Protein AF-A0A521GA54-F1 (afdb_monomer_lite)

Structure (mmCIF, N/CA/C/O backbone):
data_AF-A0A521GA54-F1
#
_entry.id   AF-A0A521GA54-F1
#
loop_
_atom_site.group_PDB
_atom_site.id
_atom_site.type_symbol
_atom_site.label_atom_id
_atom_site.label_alt_id
_atom_site.label_comp_id
_atom_site.label_asym_id
_atom_site.label_entity_id
_atom_site.label_seq_id
_atom_site.pdbx_PDB_ins_code
_atom_site.Cartn_x
_atom_site.Cartn_y
_atom_site.Cartn_z
_atom_site.occupancy
_atom_site.B_iso_or_equiv
_atom_site.auth_seq_id
_atom_site.auth_comp_id
_atom_site.auth_asym_id
_atom_site.auth_atom_id
_atom_site.pdbx_PDB_model_num
ATOM 1 N N . MET A 1 1 ? 1.356 0.877 28.402 1.00 57.28 1 MET A N 1
ATOM 2 C CA . MET A 1 1 ? 2.181 1.010 27.179 1.00 57.28 1 MET A CA 1
ATOM 3 C C . MET A 1 1 ? 1.469 2.020 26.285 1.00 57.28 1 MET A C 1
ATOM 5 O O . MET A 1 1 ? 0.255 1.931 26.202 1.00 57.28 1 MET A O 1
ATOM 9 N N . ASN A 1 2 ? 2.148 3.039 25.745 1.00 82.75 2 ASN A N 1
ATOM 10 C CA . ASN A 1 2 ? 1.491 4.100 24.960 1.00 82.75 2 ASN A CA 1
ATOM 11 C C . ASN A 1 2 ? 1.068 3.543 23.584 1.00 82.75 2 ASN A C 1
ATOM 13 O O . ASN A 1 2 ? 1.901 2.939 22.909 1.00 82.75 2 ASN A O 1
ATOM 17 N N . PHE A 1 3 ? -0.191 3.741 23.186 1.00 80.56 3 PHE A N 1
ATOM 18 C CA . PHE A 1 3 ? -0.770 3.305 21.907 1.00 80.56 3 PHE A CA 1
ATOM 19 C C . PHE A 1 3 ? 0.104 3.675 20.696 1.00 80.56 3 PHE A C 1
ATOM 21 O O . PHE A 1 3 ? 0.386 2.834 19.844 1.00 80.56 3 PHE A O 1
ATOM 28 N N . LEU A 1 4 ? 0.653 4.891 20.685 1.00 79.00 4 LEU A N 1
ATOM 29 C CA . LEU A 1 4 ? 1.529 5.367 19.613 1.00 79.00 4 LEU A CA 1
ATOM 30 C C . LEU A 1 4 ? 2.871 4.618 19.564 1.00 79.00 4 LEU A C 1
ATOM 32 O O . LEU A 1 4 ? 3.397 4.348 18.486 1.00 79.00 4 LEU A O 1
ATOM 36 N N . ASN A 1 5 ? 3.408 4.214 20.719 1.00 81.75 5 ASN A N 1
ATOM 37 C CA . ASN A 1 5 ? 4.629 3.406 20.760 1.00 81.75 5 ASN A CA 1
ATOM 38 C C . ASN A 1 5 ? 4.386 1.996 20.215 1.00 81.75 5 ASN A C 1
ATOM 40 O O . ASN A 1 5 ? 5.266 1.444 19.561 1.00 81.75 5 ASN A O 1
ATOM 44 N N . LEU A 1 6 ? 3.202 1.425 20.461 1.00 79.69 6 LEU A N 1
ATOM 45 C CA . LEU A 1 6 ? 2.836 0.117 19.924 1.00 79.69 6 LEU A CA 1
ATOM 46 C C . LEU A 1 6 ? 2.680 0.174 18.396 1.00 79.69 6 LEU A C 1
ATOM 48 O O . LEU A 1 6 ? 3.232 -0.678 17.705 1.00 79.69 6 LEU A O 1
ATOM 52 N N . LEU A 1 7 ? 2.024 1.214 17.868 1.00 78.06 7 LEU A N 1
ATOM 53 C CA . LEU A 1 7 ? 1.925 1.460 16.422 1.00 78.06 7 LEU A CA 1
ATOM 54 C C . LEU A 1 7 ? 3.305 1.598 15.757 1.00 78.06 7 LEU A C 1
ATOM 56 O O . LEU A 1 7 ? 3.574 0.961 14.734 1.00 78.06 7 LEU A O 1
ATOM 60 N N . HIS A 1 8 ? 4.208 2.375 16.362 1.00 78.94 8 HIS A N 1
ATOM 61 C CA . HIS A 1 8 ? 5.577 2.512 15.864 1.00 78.94 8 HIS A CA 1
ATOM 62 C C . HIS A 1 8 ? 6.345 1.188 15.890 1.00 78.94 8 HIS A C 1
ATOM 64 O O . HIS A 1 8 ? 6.997 0.848 14.905 1.00 78.94 8 HIS A O 1
ATOM 70 N N . GLN A 1 9 ? 6.254 0.423 16.981 1.00 79.69 9 GLN A N 1
ATOM 71 C CA . GLN A 1 9 ? 6.946 -0.860 17.103 1.00 79.69 9 GLN A CA 1
ATOM 72 C C . GLN A 1 9 ? 6.497 -1.858 16.024 1.00 79.69 9 GLN A C 1
ATOM 74 O O . GLN A 1 9 ? 7.339 -2.509 15.409 1.00 79.69 9 GLN A O 1
ATOM 79 N N . GLN A 1 10 ? 5.189 -1.951 15.759 1.00 73.62 10 GLN A N 1
ATOM 80 C CA . GLN A 1 10 ? 4.648 -2.831 14.714 1.00 73.62 10 GLN A CA 1
ATOM 81 C C . GLN A 1 10 ? 5.132 -2.418 13.315 1.00 73.62 10 GLN A C 1
ATOM 83 O O . GLN A 1 10 ? 5.509 -3.258 12.501 1.00 73.62 10 GLN A O 1
ATOM 88 N N . THR A 1 11 ? 5.220 -1.112 13.057 1.00 69.50 11 THR A N 1
ATOM 89 C CA . THR A 1 11 ? 5.701 -0.595 11.765 1.00 69.50 11 THR A CA 1
ATOM 90 C C . THR A 1 11 ? 7.184 -0.880 11.554 1.00 69.50 11 THR A C 1
ATOM 92 O O . THR A 1 11 ? 7.577 -1.262 10.458 1.00 69.50 11 THR A O 1
ATOM 95 N N . GLN A 1 12 ? 8.012 -0.782 12.597 1.00 75.38 12 GLN A N 1
ATOM 96 C CA . GLN A 1 12 ? 9.441 -1.110 12.506 1.00 75.38 12 GLN A CA 1
ATOM 97 C C . GLN A 1 12 ? 9.697 -2.569 12.108 1.00 75.38 12 GLN A C 1
ATOM 99 O O . GLN A 1 12 ? 10.637 -2.853 11.363 1.00 75.38 12 GLN A O 1
ATOM 104 N N . GLN A 1 13 ? 8.858 -3.501 12.567 1.00 71.50 13 GLN A N 1
ATOM 105 C CA . GLN A 1 13 ? 8.953 -4.903 12.163 1.00 71.50 13 GLN A CA 1
ATOM 106 C C . GLN A 1 13 ? 8.701 -5.066 10.657 1.00 71.50 13 GLN A C 1
ATOM 108 O O . GLN A 1 13 ? 9.478 -5.735 9.971 1.00 71.50 13 GLN A O 1
ATOM 113 N N . LEU A 1 14 ? 7.676 -4.390 10.133 1.00 67.44 14 LEU A N 1
ATOM 114 C CA . LEU A 1 14 ? 7.372 -4.366 8.704 1.00 67.44 14 LEU A CA 1
ATOM 115 C C . LEU A 1 14 ? 8.487 -3.697 7.887 1.00 67.44 14 LEU A C 1
ATOM 117 O O . LEU A 1 14 ? 8.863 -4.208 6.835 1.00 67.44 14 LEU A O 1
ATOM 121 N N . GLN A 1 15 ? 9.070 -2.600 8.381 1.00 68.56 15 GLN A N 1
ATOM 122 C CA . GLN A 1 15 ? 10.227 -1.957 7.744 1.00 68.56 15 GLN A CA 1
ATOM 123 C C . GLN A 1 15 ? 11.390 -2.942 7.584 1.00 68.56 15 GLN A C 1
ATOM 125 O O . GLN A 1 15 ? 12.011 -3.008 6.524 1.00 68.56 15 GLN A O 1
ATOM 130 N N . GLY A 1 16 ? 11.651 -3.763 8.606 1.00 68.50 16 GLY A N 1
ATOM 131 C CA . GLY A 1 16 ? 12.639 -4.838 8.533 1.00 68.50 16 GLY A CA 1
ATOM 132 C C . GLY A 1 16 ? 12.330 -5.865 7.438 1.00 68.50 16 GLY A C 1
ATOM 133 O O . GLY A 1 16 ? 13.230 -6.253 6.690 1.00 68.50 16 GLY A O 1
ATOM 134 N N . GLN A 1 17 ? 11.063 -6.265 7.303 1.00 66.44 17 GLN A N 1
ATOM 135 C CA . GLN A 1 17 ? 10.617 -7.213 6.278 1.00 66.44 17 GLN A CA 1
ATOM 136 C C . GLN A 1 17 ? 10.724 -6.615 4.869 1.00 66.44 17 GLN A C 1
ATOM 138 O O . GLN A 1 17 ? 11.369 -7.207 4.006 1.00 66.44 17 GLN A O 1
ATOM 143 N N . ILE A 1 18 ? 10.210 -5.404 4.638 1.00 62.56 18 ILE A N 1
ATOM 144 C CA . ILE A 1 18 ? 10.331 -4.691 3.353 1.00 62.56 18 ILE A CA 1
ATOM 145 C C . ILE A 1 18 ? 11.798 -4.544 2.956 1.00 62.56 18 ILE A C 1
ATOM 147 O O . ILE A 1 18 ? 12.178 -4.864 1.829 1.00 62.56 18 ILE A O 1
ATOM 151 N N . ARG A 1 19 ? 12.651 -4.152 3.904 1.00 68.19 19 ARG A N 1
ATOM 152 C CA . ARG A 1 19 ? 14.093 -4.047 3.684 1.00 68.19 19 ARG A CA 1
ATOM 153 C C . ARG A 1 19 ? 14.716 -5.383 3.283 1.00 68.19 19 ARG A C 1
ATOM 155 O O . ARG A 1 19 ? 15.507 -5.413 2.345 1.00 68.19 19 ARG A O 1
ATOM 162 N N . SER A 1 20 ? 14.333 -6.489 3.927 1.00 67.94 20 SER A N 1
ATOM 163 C CA . SER A 1 20 ? 14.798 -7.826 3.524 1.00 67.94 20 SER A CA 1
ATOM 164 C C . SER A 1 20 ? 14.304 -8.259 2.139 1.00 67.94 20 SER A C 1
ATOM 166 O O . SER A 1 20 ? 14.983 -9.029 1.465 1.00 67.94 20 SER A O 1
ATOM 168 N N . LEU A 1 21 ? 13.165 -7.731 1.678 1.00 61.53 21 LEU A N 1
ATO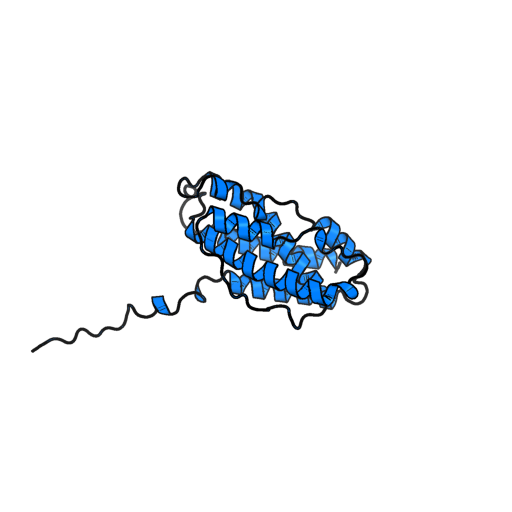M 169 C CA . LEU A 1 21 ? 12.609 -8.017 0.353 1.00 61.53 21 LEU A CA 1
ATOM 170 C C . LEU A 1 21 ? 13.295 -7.215 -0.768 1.00 61.53 21 LEU A C 1
ATOM 172 O O . LEU A 1 21 ? 13.298 -7.687 -1.911 1.00 61.53 21 LEU A O 1
ATOM 176 N N . ILE A 1 22 ? 13.841 -6.032 -0.449 1.00 60.91 22 ILE A N 1
ATOM 177 C CA . ILE A 1 22 ? 14.559 -5.126 -1.367 1.00 60.91 22 ILE A CA 1
ATOM 178 C C . ILE A 1 22 ? 16.051 -5.479 -1.441 1.00 60.91 22 ILE A C 1
ATOM 180 O O . ILE A 1 22 ? 16.619 -5.500 -2.531 1.00 60.91 22 ILE A O 1
ATOM 184 N N . CYS A 1 23 ? 16.662 -5.787 -0.295 1.00 59.53 23 CYS A N 1
ATOM 185 C CA . CYS A 1 23 ? 18.069 -6.153 -0.154 1.00 59.53 23 CYS A CA 1
ATOM 186 C C . CYS A 1 23 ? 18.174 -7.509 0.564 1.00 59.53 23 CYS A C 1
ATOM 188 O O . CYS A 1 23 ? 18.378 -7.535 1.786 1.00 59.53 23 CYS A O 1
ATOM 190 N N . PRO A 1 24 ? 18.035 -8.641 -0.153 1.00 57.12 24 PRO A N 1
ATOM 191 C CA . PRO A 1 24 ? 18.316 -9.952 0.418 1.00 57.12 24 PRO A CA 1
ATOM 192 C C . PRO A 1 24 ? 19.739 -9.948 0.981 1.00 57.12 24 PRO A C 1
ATOM 194 O O . PRO A 1 24 ? 20.672 -9.481 0.331 1.00 57.12 24 PRO A O 1
ATOM 197 N N . LYS A 1 25 ? 19.905 -10.420 2.216 1.00 51.84 25 LYS A N 1
ATOM 198 C CA . LYS A 1 25 ? 21.158 -10.325 2.983 1.00 51.84 25 LYS A CA 1
ATOM 199 C C . LYS A 1 25 ? 22.318 -11.180 2.450 1.00 51.84 25 LYS A C 1
ATOM 201 O O . LYS A 1 25 ? 23.336 -11.268 3.129 1.00 51.84 25 LYS A O 1
ATOM 206 N N . GLU A 1 26 ? 22.208 -11.774 1.269 1.00 44.75 26 GLU A N 1
ATOM 207 C CA . GLU A 1 26 ? 23.211 -12.698 0.750 1.00 44.75 26 GLU A CA 1
ATOM 208 C C . GLU A 1 26 ? 23.801 -12.205 -0.575 1.00 44.75 26 GLU A C 1
ATOM 210 O O . GLU A 1 26 ? 23.108 -11.940 -1.552 1.00 44.75 26 GLU A O 1
ATOM 215 N N . ASP A 1 27 ? 25.127 -12.087 -0.525 1.00 39.91 27 ASP A N 1
ATOM 216 C CA . ASP A 1 27 ? 26.089 -11.962 -1.611 1.00 39.91 27 ASP A CA 1
ATOM 217 C C . ASP A 1 27 ? 26.212 -10.623 -2.349 1.00 39.91 27 ASP A C 1
ATOM 219 O O . ASP A 1 27 ? 25.781 -10.394 -3.476 1.00 39.91 27 ASP A O 1
ATOM 223 N N . SER A 1 28 ? 27.055 -9.808 -1.709 1.00 40.19 28 SER A N 1
ATOM 224 C CA . SER A 1 28 ? 27.910 -8.753 -2.247 1.00 40.19 28 SER A CA 1
ATOM 225 C C . SER A 1 28 ? 27.424 -7.326 -2.000 1.00 40.19 28 SER A C 1
ATOM 227 O O . SER A 1 28 ? 26.460 -6.813 -2.559 1.00 40.19 28 SER A O 1
ATOM 229 N N . VAL A 1 29 ? 28.269 -6.609 -1.262 1.00 44.41 29 VAL A N 1
ATOM 230 C CA . VAL A 1 29 ? 28.376 -5.143 -1.162 1.00 44.41 29 VAL A CA 1
ATOM 231 C C . VAL A 1 29 ? 28.412 -4.445 -2.549 1.00 44.41 29 VAL A C 1
ATOM 233 O O . VAL A 1 29 ? 28.383 -3.218 -2.630 1.00 44.41 29 VAL A O 1
ATOM 236 N N . GLN A 1 30 ? 28.449 -5.212 -3.647 1.00 46.47 30 GLN A N 1
ATOM 237 C CA . GLN A 1 30 ? 28.553 -4.776 -5.035 1.00 46.47 30 GLN A CA 1
ATOM 238 C C . GLN A 1 30 ? 27.211 -4.706 -5.785 1.00 46.47 30 GLN A C 1
ATOM 240 O O . GLN A 1 30 ? 27.137 -3.959 -6.759 1.00 46.47 30 GLN A O 1
ATOM 245 N N . GLN A 1 31 ? 26.137 -5.376 -5.347 1.00 52.78 31 GLN A N 1
ATOM 246 C CA . GLN A 1 31 ? 24.827 -5.288 -6.016 1.00 52.78 31 GLN A CA 1
ATOM 247 C C . GLN A 1 31 ? 23.817 -4.474 -5.199 1.00 52.78 31 GLN A C 1
ATOM 249 O O . GLN A 1 31 ? 22.878 -4.990 -4.610 1.00 52.78 31 GLN A O 1
ATOM 254 N N . ARG A 1 32 ? 23.984 -3.145 -5.213 1.00 68.19 32 ARG A N 1
ATOM 255 C CA . ARG A 1 32 ? 22.966 -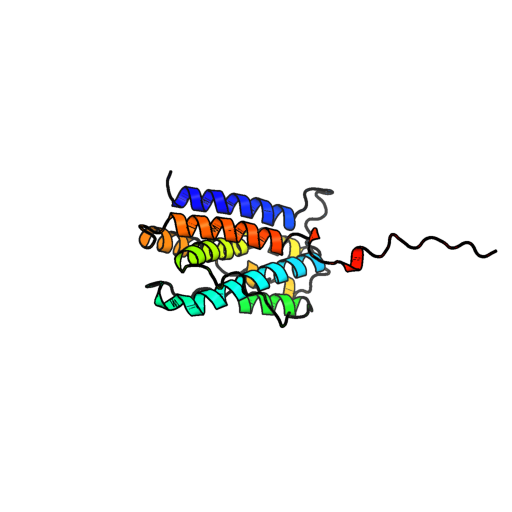2.179 -4.744 1.00 68.19 32 ARG A CA 1
ATOM 256 C C . ARG A 1 32 ? 21.852 -1.946 -5.780 1.00 68.19 32 ARG A C 1
ATOM 258 O O . ARG A 1 32 ? 21.352 -0.830 -5.895 1.00 68.19 32 ARG A O 1
ATOM 265 N N . THR A 1 33 ? 21.526 -2.933 -6.608 1.00 75.94 33 THR A N 1
ATOM 266 C CA . THR A 1 33 ? 20.568 -2.777 -7.711 1.00 75.94 33 THR A CA 1
ATOM 267 C C . THR A 1 33 ? 19.325 -3.616 -7.456 1.00 75.94 33 THR A C 1
ATOM 269 O O . THR A 1 33 ? 19.420 -4.768 -7.048 1.00 75.94 33 THR A O 1
ATOM 272 N N . LEU A 1 34 ? 18.144 -3.052 -7.722 1.00 80.94 34 LEU A N 1
ATOM 273 C CA . LEU A 1 34 ? 16.878 -3.784 -7.643 1.00 80.94 34 LEU A CA 1
ATOM 274 C C . LEU A 1 34 ? 16.531 -4.347 -9.032 1.00 80.94 34 LEU A C 1
ATOM 276 O O . LEU A 1 34 ? 16.305 -3.551 -9.951 1.00 80.94 34 LEU A O 1
ATOM 280 N N . PRO A 1 35 ? 16.487 -5.678 -9.244 1.00 85.88 35 PRO A N 1
ATOM 281 C CA . PRO A 1 35 ? 16.120 -6.255 -10.538 1.00 85.88 35 PRO A CA 1
ATOM 282 C C . PRO A 1 35 ? 14.714 -5.830 -10.985 1.00 85.88 35 PRO A C 1
ATOM 284 O O . PRO A 1 35 ? 13.795 -5.777 -10.170 1.00 85.88 35 PRO A O 1
ATOM 287 N N . LEU A 1 36 ? 14.513 -5.603 -12.290 1.00 88.44 36 LEU A N 1
ATOM 288 C CA . LEU A 1 36 ? 13.224 -5.141 -12.832 1.00 88.44 36 LEU A CA 1
ATOM 289 C C . LEU A 1 36 ? 12.058 -6.072 -12.460 1.00 88.44 36 LEU A C 1
ATOM 291 O O . LEU A 1 36 ? 11.027 -5.594 -11.996 1.00 88.44 36 LEU A O 1
ATOM 295 N N . LYS A 1 37 ? 12.241 -7.395 -12.587 1.00 88.44 37 LYS A N 1
ATOM 296 C CA . LYS A 1 37 ? 11.226 -8.393 -12.197 1.00 88.44 37 LYS A CA 1
ATOM 297 C C . LYS A 1 37 ? 10.854 -8.270 -10.716 1.00 88.44 37 LYS A C 1
ATOM 299 O O . LYS A 1 37 ? 9.682 -8.361 -10.364 1.00 88.44 37 LYS A O 1
ATOM 304 N N . ARG A 1 38 ? 11.839 -8.019 -9.849 1.00 85.38 38 ARG A N 1
ATOM 305 C CA . ARG A 1 38 ? 11.617 -7.856 -8.408 1.00 85.38 38 ARG A CA 1
ATOM 306 C C . ARG A 1 38 ? 10.881 -6.556 -8.093 1.00 85.38 38 ARG A C 1
ATOM 308 O O . ARG A 1 38 ? 9.964 -6.558 -7.279 1.00 85.38 38 ARG A O 1
ATOM 315 N N . TYR A 1 39 ? 11.227 -5.471 -8.781 1.00 89.00 39 TYR A N 1
ATOM 316 C CA . TYR A 1 39 ? 10.492 -4.214 -8.675 1.00 89.00 39 TYR A CA 1
ATOM 317 C C . TYR A 1 39 ? 9.030 -4.366 -9.120 1.00 89.00 39 TYR A C 1
ATOM 319 O O . TYR A 1 39 ? 8.127 -3.936 -8.411 1.00 89.00 39 TYR A O 1
ATOM 327 N N . GLN A 1 40 ? 8.775 -5.055 -10.235 1.00 91.56 40 GLN A N 1
ATOM 328 C CA . GLN A 1 40 ? 7.415 -5.352 -10.697 1.00 91.56 40 GLN A CA 1
ATOM 329 C C . GLN A 1 40 ? 6.620 -6.172 -9.672 1.00 91.56 40 GLN A C 1
ATOM 331 O O . GLN A 1 40 ? 5.466 -5.856 -9.405 1.00 91.56 40 GLN A O 1
ATOM 336 N N . GLN A 1 41 ? 7.234 -7.183 -9.047 1.00 89.31 41 GLN A N 1
ATOM 337 C CA . GLN A 1 41 ? 6.601 -7.953 -7.967 1.00 89.31 41 GLN A CA 1
ATOM 338 C C . GLN A 1 41 ? 6.205 -7.069 -6.780 1.00 89.31 41 GLN A C 1
ATOM 340 O O . GLN A 1 41 ? 5.096 -7.204 -6.262 1.00 89.31 41 GLN A O 1
ATOM 345 N N . LEU A 1 42 ? 7.086 -6.148 -6.383 1.00 89.12 42 LEU A N 1
ATOM 346 C CA . LEU A 1 42 ? 6.809 -5.192 -5.315 1.00 89.12 42 LEU A CA 1
ATOM 347 C C . LEU A 1 42 ? 5.647 -4.262 -5.691 1.00 89.12 42 LEU A C 1
ATOM 349 O O . LEU A 1 42 ? 4.745 -4.050 -4.882 1.00 89.12 42 LEU A O 1
ATOM 353 N N . LEU A 1 43 ? 5.621 -3.762 -6.929 1.00 92.19 43 LEU A N 1
ATOM 354 C CA . LEU A 1 43 ? 4.515 -2.947 -7.433 1.00 92.19 43 LEU A CA 1
ATOM 355 C C . LEU A 1 43 ? 3.189 -3.716 -7.455 1.00 92.19 43 LEU A C 1
ATOM 357 O O . LEU A 1 43 ? 2.168 -3.151 -7.078 1.00 92.19 43 LEU A O 1
ATOM 361 N N . TYR A 1 44 ? 3.184 -4.998 -7.832 1.00 93.25 44 TYR A N 1
ATOM 362 C CA . TYR A 1 44 ? 1.969 -5.818 -7.789 1.00 93.25 44 TYR A CA 1
ATOM 363 C C . TYR A 1 44 ? 1.442 -6.022 -6.372 1.00 93.25 44 TYR A C 1
ATOM 365 O O . TYR A 1 44 ? 0.238 -5.905 -6.158 1.00 93.25 44 TYR A O 1
ATOM 373 N N . ALA A 1 45 ? 2.324 -6.304 -5.407 1.00 91.38 45 ALA A N 1
ATOM 374 C CA . ALA A 1 45 ? 1.929 -6.458 -4.009 1.00 91.38 45 ALA A CA 1
ATOM 375 C C . ALA A 1 45 ? 1.300 -5.165 -3.465 1.00 91.38 45 ALA A C 1
ATOM 377 O O . ALA A 1 45 ? 0.201 -5.194 -2.913 1.00 91.38 45 ALA A O 1
ATOM 378 N N . ASN A 1 46 ? 1.949 -4.021 -3.709 1.00 92.44 46 ASN A N 1
ATOM 379 C CA . ASN A 1 46 ? 1.427 -2.719 -3.299 1.00 92.44 46 ASN A CA 1
ATOM 380 C C . ASN A 1 46 ? 0.122 -2.372 -4.022 1.00 92.44 46 ASN A C 1
ATOM 382 O O . ASN A 1 46 ? -0.802 -1.869 -3.391 1.00 92.44 46 ASN A O 1
ATOM 386 N N . LEU A 1 47 ? -0.000 -2.669 -5.320 1.00 94.56 47 LEU A N 1
ATOM 387 C CA . LEU A 1 47 ? -1.236 -2.422 -6.064 1.00 94.56 47 LEU A CA 1
ATOM 388 C C . LEU A 1 47 ? -2.399 -3.253 -5.525 1.00 94.56 47 LEU A C 1
ATOM 390 O O . LEU A 1 47 ? -3.480 -2.707 -5.322 1.00 94.56 47 LEU A O 1
ATOM 394 N N . ALA A 1 48 ? -2.181 -4.543 -5.264 1.00 94.31 48 ALA A N 1
ATOM 395 C CA . ALA A 1 48 ? -3.202 -5.410 -4.689 1.00 94.31 48 ALA A CA 1
ATOM 396 C C . ALA A 1 48 ? -3.647 -4.917 -3.304 1.00 94.31 48 ALA A C 1
ATOM 398 O O . ALA A 1 48 ? -4.845 -4.832 -3.040 1.00 94.31 48 ALA A O 1
ATOM 399 N N . TYR A 1 49 ? -2.689 -4.527 -2.459 1.00 94.12 49 TYR A N 1
ATOM 400 C CA . TYR A 1 49 ? -2.953 -3.989 -1.128 1.00 94.12 49 TYR A CA 1
ATOM 401 C C . TYR A 1 49 ? -3.736 -2.667 -1.179 1.00 94.12 49 TYR A C 1
ATOM 403 O O . TYR A 1 49 ? -4.846 -2.576 -0.655 1.00 94.12 49 TYR A O 1
ATOM 411 N N . HIS A 1 50 ? -3.191 -1.645 -1.849 1.00 94.12 50 HIS A N 1
ATOM 412 C CA . HIS A 1 50 ? -3.775 -0.303 -1.863 1.00 94.12 50 HIS A CA 1
ATOM 413 C C . HIS A 1 50 ? -5.119 -0.259 -2.579 1.00 94.12 50 HIS A C 1
ATOM 415 O O . HIS A 1 50 ? -6.037 0.394 -2.093 1.00 94.12 50 HIS A O 1
ATOM 421 N N . ARG A 1 51 ? -5.285 -0.994 -3.683 1.00 94.06 51 ARG A N 1
ATOM 422 C CA . ARG A 1 51 ? -6.562 -1.014 -4.399 1.00 94.06 51 ARG A CA 1
ATOM 423 C C . ARG A 1 51 ? -7.674 -1.639 -3.561 1.00 94.06 51 ARG A C 1
ATOM 425 O O . ARG A 1 51 ? -8.777 -1.093 -3.525 1.00 94.06 51 ARG A O 1
ATOM 432 N N . ALA A 1 52 ? -7.394 -2.750 -2.877 1.00 94.44 52 ALA A N 1
ATOM 433 C CA . ALA A 1 52 ? -8.363 -3.378 -1.983 1.00 94.44 52 ALA A CA 1
ATOM 434 C C . ALA A 1 52 ? -8.701 -2.460 -0.795 1.00 94.44 52 ALA A C 1
ATOM 436 O O . ALA A 1 52 ? -9.873 -2.303 -0.455 1.00 94.44 52 ALA A O 1
ATOM 437 N N . LEU A 1 53 ? -7.690 -1.812 -0.206 1.00 93.75 53 LEU A N 1
ATOM 438 C CA . LEU A 1 53 ? -7.864 -0.899 0.923 1.00 93.75 53 LEU A CA 1
ATOM 439 C C . LEU A 1 53 ? -8.684 0.341 0.542 1.00 93.75 53 LEU A C 1
ATOM 441 O O . LEU A 1 53 ? -9.658 0.667 1.213 1.00 93.75 53 LEU A O 1
ATOM 445 N N . GLU A 1 54 ? -8.335 1.011 -0.555 1.00 92.38 54 GLU A N 1
ATOM 446 C CA . GLU A 1 54 ? -9.044 2.198 -1.051 1.00 92.38 54 GLU A CA 1
ATOM 447 C C . GLU A 1 54 ? -10.501 1.877 -1.420 1.00 92.38 54 GLU A C 1
ATOM 449 O O . GLU A 1 54 ? -11.414 2.661 -1.141 1.00 92.38 54 GLU A O 1
ATOM 454 N N . THR A 1 55 ? -10.744 0.685 -1.972 1.00 91.88 55 THR A N 1
ATOM 455 C CA . THR A 1 55 ? -12.103 0.200 -2.250 1.00 91.88 55 THR A CA 1
ATOM 456 C C . THR A 1 55 ? -12.892 -0.002 -0.955 1.00 91.88 55 THR A C 1
ATOM 458 O O . THR A 1 55 ? -14.018 0.479 -0.840 1.00 91.88 55 THR A O 1
ATOM 461 N N . ALA A 1 56 ? -12.316 -0.668 0.050 1.00 92.19 56 ALA A N 1
ATOM 462 C CA . ALA A 1 56 ? -12.982 -0.879 1.337 1.00 92.19 56 ALA A CA 1
ATOM 463 C C . ALA A 1 56 ? -13.253 0.442 2.075 1.00 92.19 56 ALA A C 1
ATOM 465 O O . ALA A 1 56 ? -14.347 0.649 2.603 1.00 92.19 56 ALA A O 1
ATOM 466 N N . LEU A 1 57 ? -12.301 1.378 2.039 1.00 90.19 57 LEU A N 1
ATOM 467 C CA . LEU A 1 57 ? -12.471 2.714 2.605 1.00 90.19 57 LEU A CA 1
ATOM 468 C C . LEU A 1 57 ? -13.629 3.458 1.950 1.00 90.19 57 LEU A C 1
ATOM 470 O O . LEU A 1 57 ? -14.404 4.087 2.664 1.00 90.19 57 LEU A O 1
ATOM 474 N N . THR A 1 58 ? -13.809 3.355 0.632 1.00 87.62 58 THR A N 1
ATOM 475 C CA . THR A 1 58 ? -14.937 4.002 -0.064 1.00 87.62 58 THR A CA 1
ATOM 476 C C . THR A 1 58 ? -16.287 3.594 0.544 1.00 87.62 58 THR A C 1
ATOM 478 O O . THR A 1 58 ? -17.169 4.434 0.713 1.00 87.62 58 THR A O 1
ATOM 481 N N . HIS A 1 59 ? -16.435 2.333 0.958 1.00 86.50 59 HIS A N 1
ATOM 482 C CA . HIS A 1 59 ? -17.656 1.837 1.601 1.00 86.50 59 HIS A CA 1
ATOM 483 C C . HIS A 1 59 ? -17.787 2.252 3.076 1.00 86.50 59 HIS A C 1
ATOM 485 O O . HIS A 1 59 ? -18.902 2.413 3.569 1.00 86.50 59 HIS A O 1
ATOM 491 N N . GLN A 1 60 ? -16.666 2.450 3.776 1.00 85.06 60 GLN A N 1
ATOM 492 C CA . GLN A 1 60 ? -16.633 2.779 5.208 1.00 85.06 60 GLN A CA 1
ATOM 493 C C . GLN A 1 60 ? -16.446 4.280 5.507 1.00 85.06 60 GLN A C 1
ATOM 495 O O . GLN A 1 60 ? -16.504 4.688 6.669 1.00 85.06 60 GLN A O 1
ATOM 500 N N . ALA A 1 61 ? -16.274 5.118 4.476 1.00 74.38 61 ALA A N 1
ATOM 501 C CA . ALA A 1 61 ? -16.081 6.573 4.558 1.00 74.38 61 ALA A CA 1
ATOM 502 C C . ALA A 1 61 ? -17.029 7.288 5.532 1.00 74.38 61 ALA A C 1
ATOM 504 O O . ALA A 1 61 ? -16.558 8.099 6.335 1.00 74.38 61 ALA A O 1
ATOM 505 N N . PRO A 1 62 ? -18.349 6.998 5.517 1.00 81.06 62 PRO A N 1
ATOM 506 C CA . PRO A 1 62 ? -19.305 7.702 6.369 1.00 81.06 62 PRO A CA 1
ATOM 507 C C . PRO A 1 62 ? -19.065 7.495 7.871 1.00 81.06 62 PRO A C 1
ATOM 509 O O . PRO A 1 62 ? -19.550 8.282 8.680 1.00 81.06 62 PRO A O 1
ATOM 512 N N . TYR A 1 63 ? -18.315 6.456 8.247 1.00 82.69 63 TYR A N 1
ATOM 513 C CA . TYR A 1 63 ? -18.036 6.081 9.633 1.00 82.69 63 TYR A CA 1
ATOM 514 C C . TYR A 1 63 ? -16.681 6.599 10.145 1.00 82.69 63 TYR A C 1
ATOM 516 O O . TYR A 1 63 ? -16.305 6.302 11.276 1.00 82.69 63 TYR A O 1
ATOM 524 N N . LEU A 1 64 ? -15.947 7.377 9.340 1.00 82.81 64 LEU A N 1
ATOM 525 C CA . LEU A 1 64 ? -14.638 7.944 9.686 1.00 82.81 64 LEU A CA 1
ATOM 526 C C . LEU A 1 64 ? -14.694 9.484 9.670 1.00 82.81 64 LEU A C 1
ATOM 528 O O . LEU A 1 64 ? -14.262 10.127 8.710 1.00 82.81 64 LEU A O 1
ATOM 532 N N . PRO A 1 65 ? -15.253 10.119 10.716 1.00 77.06 65 PRO A N 1
ATOM 533 C CA . PRO A 1 65 ? -15.536 11.549 10.705 1.00 77.06 65 PRO A CA 1
ATOM 534 C C . PRO A 1 65 ? -14.260 12.399 10.653 1.00 77.06 65 PRO A C 1
ATOM 536 O O . PRO A 1 65 ? -13.495 12.474 11.617 1.00 77.06 65 PRO A O 1
ATOM 539 N N . GLY A 1 66 ? -14.088 13.138 9.555 1.00 76.75 66 GLY A N 1
ATOM 540 C CA . GLY A 1 66 ? -12.930 14.008 9.328 1.00 76.75 66 GLY A CA 1
ATOM 541 C C . GLY A 1 66 ? -11.723 13.293 8.720 1.00 76.75 66 GLY A C 1
ATOM 542 O O . GLY A 1 66 ? -10.679 13.923 8.567 1.00 76.75 66 GLY A O 1
ATOM 543 N N . TYR A 1 67 ? -11.858 12.012 8.367 1.00 77.88 67 TYR A N 1
ATOM 544 C CA . TYR A 1 67 ? -10.905 11.340 7.496 1.00 77.88 67 TYR A CA 1
ATOM 545 C C . TYR A 1 67 ? -11.185 11.745 6.047 1.00 77.88 67 TYR A C 1
ATOM 547 O O . TYR A 1 67 ? -12.239 11.433 5.493 1.00 77.88 67 TYR A O 1
ATOM 555 N N . ASP A 1 68 ? -10.248 12.465 5.438 1.00 70.94 68 ASP A N 1
ATOM 556 C CA . ASP A 1 68 ? -10.331 12.822 4.026 1.00 70.94 68 ASP A CA 1
ATOM 557 C C . ASP A 1 68 ? -9.673 11.726 3.180 1.00 70.94 68 ASP A C 1
ATOM 559 O O . ASP A 1 68 ? -8.448 11.605 3.114 1.00 70.94 68 ASP A O 1
ATOM 563 N N . GLN A 1 69 ? -10.514 10.918 2.533 1.00 62.88 69 GLN A N 1
ATOM 564 C CA . GLN A 1 69 ? -10.098 9.803 1.677 1.00 62.88 69 GLN A CA 1
ATOM 565 C C . GLN A 1 69 ? -9.267 10.253 0.478 1.00 62.88 69 GLN A C 1
ATOM 567 O O . GLN A 1 69 ? -8.458 9.485 -0.039 1.00 62.88 69 GLN A O 1
ATOM 572 N N . LEU A 1 70 ? -9.469 11.496 0.032 1.00 53.50 70 LEU A N 1
ATOM 573 C CA . LEU A 1 70 ? -8.796 12.036 -1.140 1.00 53.50 70 LEU A CA 1
ATOM 574 C C . LEU A 1 70 ? -7.358 12.427 -0.847 1.00 53.50 70 LEU A C 1
ATOM 576 O O . LEU A 1 70 ? -6.595 12.628 -1.793 1.00 53.50 70 LEU A O 1
ATOM 580 N N . LEU A 1 71 ? -6.970 12.532 0.428 1.00 58.66 71 LEU A N 1
ATOM 581 C CA . LEU A 1 71 ? -5.647 13.038 0.730 1.00 58.66 71 LEU A CA 1
ATOM 582 C C . LEU A 1 71 ? -4.552 12.132 0.171 1.00 58.66 71 LEU A C 1
ATOM 584 O O . LEU A 1 71 ? -3.530 12.696 -0.214 1.00 58.66 71 LEU A O 1
ATOM 588 N N . GLN A 1 72 ? -4.732 10.801 0.051 1.00 68.94 72 GLN A N 1
ATOM 589 C CA . GLN A 1 72 ? -3.649 9.906 -0.406 1.00 68.94 72 GLN A CA 1
ATOM 590 C C . GLN A 1 72 ? -4.083 8.600 -1.105 1.00 68.94 72 GLN A C 1
ATOM 592 O O . GLN A 1 72 ? -3.641 7.516 -0.729 1.00 68.94 72 GLN A O 1
ATOM 597 N N . CYS A 1 73 ? -4.875 8.666 -2.181 1.00 86.88 73 CYS A N 1
ATOM 598 C CA . CYS A 1 73 ? -5.007 7.501 -3.070 1.00 86.88 73 CYS A CA 1
ATOM 599 C C . CYS A 1 73 ? -3.655 7.180 -3.738 1.00 86.88 73 CYS A C 1
ATOM 601 O O . CYS A 1 73 ? -3.089 8.001 -4.464 1.00 86.88 73 CYS A O 1
ATOM 603 N N . ARG A 1 74 ? -3.142 5.970 -3.516 1.00 90.75 74 ARG A N 1
ATOM 604 C CA . ARG A 1 74 ? -1.872 5.453 -4.043 1.00 90.75 74 ARG A CA 1
ATOM 605 C C . ARG A 1 74 ? -2.059 4.611 -5.299 1.00 90.75 74 ARG A C 1
ATOM 607 O O . ARG A 1 74 ? -1.128 4.524 -6.104 1.00 90.75 74 ARG A O 1
ATOM 614 N N . THR A 1 75 ? -3.246 4.036 -5.512 1.00 93.62 75 THR A N 1
ATOM 615 C CA . THR A 1 75 ? -3.542 3.189 -6.683 1.00 93.62 75 THR A CA 1
ATOM 616 C C . THR A 1 75 ? -3.146 3.835 -8.021 1.00 93.62 75 THR A C 1
ATOM 618 O O . THR A 1 75 ? -2.482 3.163 -8.815 1.00 93.62 75 THR A O 1
ATOM 621 N N . PRO A 1 76 ? -3.442 5.124 -8.305 1.00 93.62 76 PRO A N 1
ATOM 622 C CA . PRO A 1 76 ? -3.044 5.739 -9.576 1.00 93.62 76 PRO A CA 1
ATOM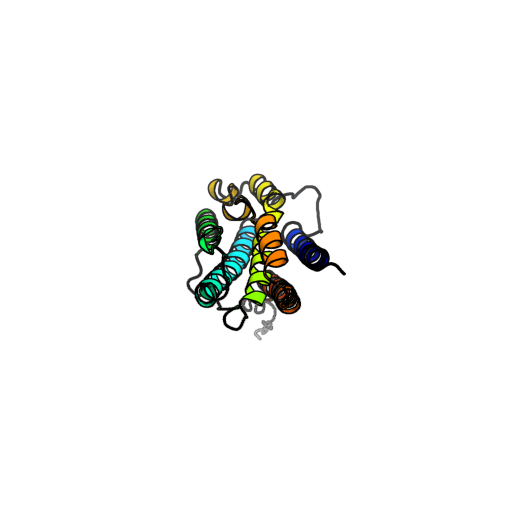 623 C C . PRO A 1 76 ? -1.524 5.794 -9.787 1.00 93.62 76 PRO A C 1
ATOM 625 O O . PRO A 1 76 ? -1.050 5.628 -10.912 1.00 93.62 76 PRO A O 1
ATOM 628 N N . TYR A 1 77 ? -0.744 5.993 -8.718 1.00 93.81 77 TYR A N 1
ATOM 629 C CA . TYR A 1 77 ? 0.720 6.004 -8.794 1.00 93.81 77 TYR A CA 1
ATOM 630 C C . TYR A 1 77 ? 1.277 4.613 -9.087 1.00 93.81 77 TYR A C 1
ATOM 632 O O . TYR A 1 77 ? 2.138 4.475 -9.952 1.00 93.81 77 TYR A O 1
ATOM 640 N N . LEU A 1 78 ? 0.725 3.584 -8.444 1.00 94.81 78 LEU A N 1
ATOM 641 C CA . LEU A 1 78 ? 1.114 2.189 -8.655 1.00 94.81 78 LEU A CA 1
ATOM 642 C C . LEU A 1 78 ? 0.808 1.712 -10.079 1.00 94.81 78 LEU A C 1
ATOM 644 O O . LEU A 1 78 ? 1.641 1.062 -10.709 1.00 94.81 78 LEU A O 1
ATOM 648 N N . VAL A 1 79 ? -0.351 2.094 -10.623 1.00 96.06 79 VAL A N 1
ATOM 649 C CA . VAL A 1 79 ? -0.704 1.821 -12.025 1.00 96.06 79 VAL A CA 1
ATOM 650 C C . VAL A 1 79 ? 0.279 2.505 -12.978 1.00 96.06 79 VAL A C 1
ATOM 652 O O . VAL A 1 79 ? 0.779 1.872 -13.909 1.00 96.06 79 VAL A O 1
ATOM 655 N N . ALA A 1 80 ? 0.594 3.780 -12.740 1.00 95.56 80 ALA A N 1
ATOM 656 C CA . ALA A 1 80 ? 1.547 4.516 -13.565 1.00 95.56 80 ALA A CA 1
ATOM 657 C C . ALA A 1 80 ? 2.964 3.916 -13.508 1.00 95.56 80 ALA A C 1
ATOM 659 O O . ALA A 1 80 ? 3.655 3.876 -14.528 1.00 95.56 80 ALA A O 1
ATOM 660 N N . ASP A 1 81 ? 3.393 3.431 -12.343 1.00 95.06 81 ASP A N 1
ATOM 661 C CA . ASP A 1 81 ? 4.699 2.797 -12.178 1.00 95.06 81 ASP A CA 1
ATOM 662 C C . ASP A 1 81 ? 4.758 1.421 -12.853 1.00 95.06 81 ASP A C 1
ATOM 664 O O . ASP A 1 81 ? 5.740 1.137 -13.540 1.00 95.06 81 ASP A O 1
ATOM 668 N N . LEU A 1 82 ? 3.701 0.600 -12.777 1.00 95.44 82 LEU A N 1
ATOM 669 C CA . LEU A 1 82 ? 3.630 -0.663 -13.527 1.00 95.44 82 LEU A CA 1
ATOM 670 C C . LEU A 1 82 ? 3.703 -0.425 -15.036 1.00 95.44 82 LEU A C 1
ATOM 672 O O . LEU A 1 82 ? 4.521 -1.056 -15.711 1.00 95.44 82 LEU A O 1
ATOM 676 N N . LEU A 1 83 ? 2.936 0.540 -15.551 1.00 95.88 83 LEU A N 1
ATOM 677 C CA . LEU A 1 83 ? 2.994 0.930 -16.962 1.00 95.88 83 LEU A CA 1
ATOM 678 C C . LEU A 1 83 ? 4.403 1.371 -17.373 1.00 95.88 83 LEU A C 1
ATOM 680 O O . LEU A 1 83 ? 4.887 0.976 -18.432 1.00 95.88 83 LEU A O 1
ATOM 684 N N . ALA A 1 84 ? 5.100 2.128 -16.521 1.00 95.38 84 ALA A N 1
ATOM 685 C CA . ALA A 1 84 ? 6.468 2.569 -16.787 1.00 95.38 84 ALA A CA 1
ATOM 686 C C . ALA A 1 84 ? 7.484 1.412 -16.850 1.00 95.38 84 ALA A C 1
ATOM 688 O O . ALA A 1 84 ? 8.546 1.569 -17.455 1.00 95.38 84 ALA A O 1
ATOM 689 N N . THR A 1 85 ? 7.173 0.257 -16.252 1.00 94.00 85 THR A N 1
ATOM 690 C CA . THR A 1 85 ? 7.990 -0.965 -16.355 1.00 94.00 85 THR A CA 1
ATOM 691 C C . THR A 1 85 ? 7.629 -1.855 -17.548 1.00 94.00 85 THR A C 1
ATOM 693 O O . THR A 1 85 ? 8.337 -2.828 -17.799 1.00 94.00 85 THR A O 1
ATOM 696 N N . GLY A 1 86 ? 6.533 -1.566 -18.260 1.00 94.19 86 GLY A N 1
ATOM 697 C CA . GLY A 1 86 ? 5.977 -2.447 -19.294 1.00 94.19 86 GLY A CA 1
ATOM 698 C C . GLY A 1 86 ? 5.276 -3.698 -18.748 1.00 94.19 86 GLY A C 1
ATOM 699 O O . GLY A 1 86 ? 4.970 -4.607 -19.515 1.00 94.19 86 GLY A O 1
ATOM 700 N N . ALA A 1 87 ? 5.033 -3.766 -17.437 1.00 93.38 87 ALA A N 1
ATOM 701 C CA . ALA A 1 87 ? 4.282 -4.851 -16.820 1.00 93.38 87 ALA A CA 1
ATOM 702 C C . ALA A 1 87 ? 2.780 -4.743 -17.152 1.00 93.38 87 ALA A C 1
ATOM 704 O O . ALA A 1 87 ? 2.252 -3.628 -17.219 1.00 93.38 87 ALA A O 1
ATOM 705 N N . PRO A 1 88 ? 2.068 -5.869 -17.336 1.00 93.88 88 PRO A N 1
ATOM 706 C CA . PRO A 1 88 ? 0.617 -5.846 -17.481 1.00 93.88 88 PRO A CA 1
ATOM 707 C C . PRO A 1 88 ? -0.056 -5.337 -16.202 1.00 93.88 88 PRO A C 1
ATOM 709 O O . PRO A 1 88 ? 0.424 -5.568 -15.097 1.00 93.88 88 PRO A O 1
ATOM 712 N N . ILE A 1 89 ? -1.203 -4.672 -16.343 1.00 93.75 89 ILE A N 1
ATOM 713 C CA . ILE A 1 89 ? -2.039 -4.3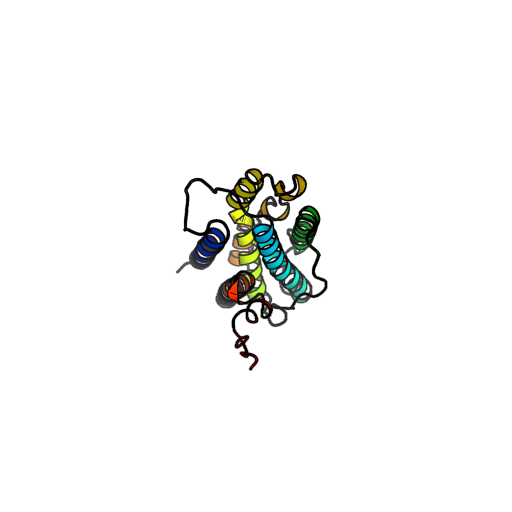00 -15.197 1.00 93.75 89 ILE A CA 1
ATOM 714 C C . ILE A 1 89 ? -3.027 -5.450 -14.946 1.00 93.75 89 ILE A C 1
ATOM 716 O O . ILE A 1 89 ? -3.811 -5.759 -15.853 1.00 93.75 89 ILE A O 1
ATOM 720 N N . PRO A 1 90 ? -3.030 -6.072 -13.752 1.00 90.75 90 PRO A N 1
ATOM 721 C CA . PRO A 1 90 ? -4.020 -7.080 -13.403 1.00 90.75 90 PRO A CA 1
ATOM 722 C C . PRO A 1 90 ? -5.429 -6.498 -13.536 1.00 90.75 90 PRO A C 1
ATOM 724 O O . PRO A 1 90 ? -5.653 -5.324 -13.226 1.00 90.75 90 PRO A O 1
ATOM 727 N N . GLN A 1 91 ? -6.367 -7.296 -14.037 1.00 85.94 91 GLN A N 1
ATOM 728 C CA . GLN A 1 91 ? -7.766 -6.876 -14.170 1.00 85.94 91 GLN A CA 1
ATOM 729 C C . GLN A 1 91 ? -8.551 -7.167 -12.890 1.00 85.94 91 GLN A C 1
ATOM 731 O O . GLN A 1 91 ? -9.347 -6.333 -12.460 1.00 85.94 91 GLN A O 1
ATOM 736 N N . ASP A 1 92 ? -8.231 -8.287 -12.241 1.00 85.06 92 ASP A N 1
ATOM 737 C CA . ASP A 1 92 ? -8.903 -8.760 -11.040 1.00 85.06 92 ASP A CA 1
ATOM 738 C C . ASP A 1 92 ? -8.032 -8.549 -9.804 1.00 85.06 92 ASP A C 1
ATOM 740 O O . ASP A 1 92 ? -6.818 -8.775 -9.825 1.00 85.06 92 ASP A O 1
ATOM 744 N N . TYR A 1 93 ? -8.674 -8.126 -8.717 1.00 80.06 93 TYR A N 1
ATOM 745 C CA . TYR A 1 93 ? -8.028 -7.921 -7.427 1.00 80.06 93 TYR A CA 1
ATOM 746 C C . TYR A 1 93 ? -8.901 -8.511 -6.329 1.00 80.06 93 TYR A C 1
ATOM 748 O O . TYR A 1 93 ? -10.105 -8.248 -6.314 1.00 80.06 93 TYR A O 1
ATOM 756 N N . PRO A 1 94 ? -8.321 -9.276 -5.396 1.00 83.56 94 PRO A N 1
ATOM 757 C CA . PRO A 1 94 ? -9.077 -9.784 -4.267 1.00 83.56 94 PRO A CA 1
ATOM 758 C C . PRO A 1 94 ? -9.476 -8.656 -3.316 1.00 83.56 94 PRO A C 1
ATOM 760 O O . PRO A 1 94 ? -8.751 -7.678 -3.128 1.00 83.56 94 PRO A O 1
ATOM 763 N N . ALA A 1 95 ? -10.630 -8.819 -2.685 1.00 89.50 95 ALA A N 1
ATOM 764 C CA . ALA A 1 95 ? -11.203 -7.834 -1.786 1.00 89.50 95 ALA A CA 1
ATOM 765 C C . ALA A 1 95 ? -10.837 -8.139 -0.320 1.00 89.50 95 ALA A C 1
ATOM 767 O O . ALA A 1 95 ? -11.685 -8.459 0.508 1.00 89.50 95 ALA A O 1
ATOM 768 N N . TYR A 1 96 ? -9.541 -8.058 0.003 1.00 93.31 96 TYR A N 1
ATOM 769 C CA . TYR A 1 96 ? -8.981 -8.511 1.291 1.00 93.31 96 TYR A CA 1
ATOM 770 C C . TYR A 1 96 ? -9.592 -7.855 2.543 1.00 93.31 96 TYR A C 1
ATOM 772 O O . TYR A 1 96 ? -9.542 -8.429 3.630 1.00 93.31 96 TYR A O 1
ATOM 780 N N . PHE A 1 97 ? -10.153 -6.654 2.394 1.00 94.50 97 PHE A N 1
ATOM 781 C CA . PHE A 1 97 ? -10.601 -5.806 3.499 1.00 94.50 97 PHE A CA 1
ATOM 782 C C . PHE A 1 97 ? -12.130 -5.682 3.617 1.00 94.50 97 PHE A C 1
ATOM 784 O O . PHE A 1 97 ? -12.610 -4.889 4.422 1.00 94.50 97 PHE A O 1
ATOM 791 N N . GLU A 1 98 ? -12.917 -6.428 2.832 1.00 89.44 98 GLU A N 1
ATOM 792 C CA . GLU A 1 98 ? -14.386 -6.273 2.789 1.00 89.44 98 GLU A CA 1
ATOM 793 C C . GLU A 1 98 ? -15.077 -6.450 4.148 1.00 89.44 98 GLU A C 1
ATOM 795 O O . GLU A 1 98 ? -16.079 -5.794 4.423 1.00 89.44 98 GLU A O 1
ATOM 800 N N . SER A 1 99 ? -14.541 -7.316 5.007 1.00 92.38 99 SER A N 1
ATOM 801 C CA . SER A 1 99 ? -15.116 -7.638 6.318 1.00 92.38 99 SER A CA 1
ATOM 802 C C . SER A 1 99 ? -14.567 -6.797 7.474 1.00 92.38 99 SER A C 1
ATOM 804 O O . SER A 1 99 ? -14.926 -7.042 8.627 1.00 92.38 99 SER A O 1
ATOM 806 N N . TRP A 1 100 ? -13.680 -5.839 7.200 1.00 95.38 100 TRP A N 1
ATOM 807 C CA . TRP A 1 100 ? -12.987 -5.080 8.239 1.00 95.38 100 TRP A CA 1
ATOM 808 C C . TRP A 1 100 ? -13.832 -3.907 8.740 1.00 95.38 100 TRP A C 1
ATOM 810 O O . TRP A 1 100 ? -14.504 -3.225 7.964 1.00 95.38 100 TRP A O 1
ATOM 820 N N . SER A 1 101 ? -13.760 -3.637 10.046 1.00 94.56 101 SER A N 1
ATOM 821 C CA . SER A 1 101 ? -14.339 -2.430 10.638 1.00 94.56 101 SER A CA 1
ATOM 822 C C . SER A 1 101 ? -13.588 -1.177 10.184 1.00 94.56 101 SER A C 1
ATOM 824 O O . SER A 1 101 ? -12.413 -1.228 9.813 1.00 94.56 101 SER A O 1
ATOM 826 N N . SER A 1 102 ? -14.232 -0.013 10.279 1.00 92.31 102 SER A N 1
ATOM 827 C CA . SER A 1 102 ? -13.613 1.274 9.944 1.00 92.31 102 SER A CA 1
ATOM 828 C C . SER A 1 102 ? -12.308 1.526 10.708 1.00 92.31 102 SER A C 1
ATOM 830 O O . SER A 1 102 ? -11.361 2.072 10.146 1.00 92.31 102 SER A O 1
ATOM 832 N N . TRP A 1 103 ? -12.217 1.084 11.965 1.00 92.56 103 TRP A N 1
ATOM 833 C CA . TRP A 1 103 ? -11.013 1.239 12.784 1.00 92.56 103 TRP A CA 1
ATOM 834 C C . TRP A 1 103 ? -9.925 0.222 12.444 1.00 92.56 103 TRP A C 1
ATOM 836 O O . TRP A 1 103 ? -8.751 0.593 12.403 1.00 92.56 103 TRP A O 1
ATOM 846 N N . GLN A 1 104 ? -10.290 -1.014 12.086 1.00 95.06 104 GLN A N 1
ATOM 847 C CA . GLN A 1 104 ? -9.331 -1.956 11.500 1.00 95.06 104 GLN A CA 1
ATOM 848 C C . GLN A 1 104 ? -8.744 -1.399 10.195 1.00 95.06 104 GLN A C 1
ATOM 850 O O . GLN A 1 104 ? -7.532 -1.475 9.980 1.00 95.06 104 GLN A O 1
ATOM 855 N N . LEU A 1 105 ? -9.570 -0.770 9.348 1.00 93.88 105 LEU A N 1
ATOM 856 C CA . LEU A 1 105 ? -9.096 -0.111 8.128 1.00 93.88 105 LEU A CA 1
ATOM 857 C C . LEU A 1 105 ? -8.125 1.036 8.428 1.00 93.88 105 LEU A C 1
ATOM 859 O O . LEU A 1 105 ? -7.167 1.204 7.685 1.00 93.88 105 LEU A O 1
ATOM 863 N N . MET A 1 106 ? -8.294 1.792 9.518 1.00 91.88 106 MET A N 1
ATOM 864 C CA . MET A 1 106 ? -7.300 2.802 9.921 1.00 91.88 106 MET A CA 1
ATOM 865 C C . MET A 1 106 ? -5.949 2.185 10.280 1.00 91.88 106 MET A C 1
ATOM 867 O O . MET A 1 106 ? -4.911 2.760 9.948 1.00 91.88 106 MET A O 1
ATOM 871 N N . GLY A 1 107 ? -5.949 0.992 10.879 1.00 91.38 107 GLY A N 1
ATOM 872 C CA . GLY A 1 107 ? -4.731 0.206 11.057 1.00 91.38 107 GLY A CA 1
ATOM 873 C C . GLY A 1 107 ? -4.078 -0.169 9.722 1.00 91.38 107 GLY A C 1
ATOM 874 O O . GLY A 1 107 ? -2.875 0.024 9.548 1.00 91.38 107 GLY A O 1
ATOM 875 N N . ALA A 1 108 ? -4.867 -0.613 8.739 1.00 92.56 108 ALA A N 1
ATOM 876 C CA . ALA A 1 108 ? -4.366 -0.895 7.391 1.00 92.56 108 ALA A CA 1
ATOM 877 C C . ALA A 1 108 ? -3.839 0.358 6.668 1.00 92.56 108 ALA A C 1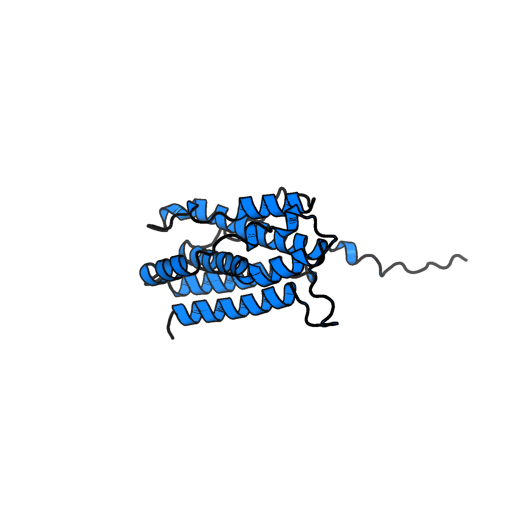
ATOM 879 O O . ALA A 1 108 ? -2.774 0.312 6.062 1.00 92.56 108 ALA A O 1
ATOM 880 N N . VAL A 1 109 ? -4.513 1.508 6.770 1.00 91.00 109 VAL A N 1
ATOM 881 C CA . VAL A 1 109 ? -4.007 2.776 6.207 1.00 91.00 109 VAL A CA 1
ATOM 882 C C . VAL A 1 109 ? -2.655 3.131 6.816 1.00 91.00 109 VAL A C 1
ATOM 884 O O . VAL A 1 109 ? -1.751 3.546 6.094 1.00 91.00 109 VAL A O 1
ATOM 887 N N . TYR A 1 110 ? -2.484 2.917 8.122 1.00 87.75 110 TYR A N 1
ATOM 888 C CA . TYR A 1 110 ? -1.214 3.177 8.795 1.00 87.75 110 TYR A CA 1
ATOM 889 C C . TYR A 1 110 ? -0.078 2.330 8.224 1.00 87.75 110 TYR A C 1
ATOM 891 O O . TYR A 1 110 ? 1.007 2.850 7.958 1.00 87.75 110 TYR A O 1
ATOM 899 N N . ILE A 1 111 ? -0.360 1.056 7.950 1.00 88.31 111 ILE A N 1
ATOM 900 C CA . ILE A 1 111 ? 0.574 0.162 7.272 1.00 88.31 111 ILE A CA 1
ATOM 901 C C . ILE A 1 111 ? 0.849 0.612 5.837 1.00 88.31 111 ILE A C 1
ATOM 903 O O . ILE A 1 111 ? 2.016 0.784 5.492 1.00 88.31 111 ILE A O 1
ATOM 907 N N . GLY A 1 112 ? -0.183 0.871 5.031 1.00 88.75 112 GLY A N 1
ATOM 908 C CA . GLY A 1 112 ? -0.041 1.320 3.642 1.00 88.75 112 GLY A CA 1
ATOM 909 C C . GLY A 1 112 ? 0.806 2.589 3.494 1.00 88.75 112 GLY A C 1
ATOM 910 O O . GLY A 1 112 ? 1.646 2.680 2.602 1.00 88.75 112 GLY A O 1
ATOM 911 N N . GLU A 1 113 ? 0.654 3.547 4.407 1.00 85.50 113 GLU A N 1
ATOM 912 C CA . GLU A 1 113 ? 1.490 4.753 4.450 1.00 85.50 113 GLU A CA 1
ATOM 913 C C . GLU A 1 113 ? 2.942 4.459 4.862 1.00 85.50 113 GLU A C 1
ATOM 915 O O . GLU A 1 113 ? 3.891 5.059 4.345 1.00 85.50 113 GLU A O 1
ATOM 920 N N . GLY A 1 114 ? 3.139 3.483 5.750 1.00 80.88 114 GLY A N 1
ATOM 921 C CA . GLY A 1 114 ? 4.458 2.954 6.087 1.00 80.88 114 GLY A CA 1
ATOM 922 C C . GLY A 1 114 ? 5.169 2.311 4.891 1.00 80.88 114 GLY A C 1
ATOM 923 O O . GLY A 1 114 ? 6.370 2.526 4.725 1.00 80.88 114 GLY A O 1
ATOM 924 N N . LEU A 1 115 ? 4.442 1.603 4.013 1.00 80.62 115 LEU A N 1
ATOM 925 C CA . LEU A 1 115 ? 5.003 0.954 2.814 1.00 80.62 115 LEU A CA 1
ATOM 926 C C . LEU A 1 115 ? 5.695 1.954 1.883 1.00 80.62 115 LEU A C 1
ATOM 928 O O . LEU A 1 115 ? 6.768 1.672 1.349 1.00 80.62 115 LEU A O 1
ATOM 932 N N . ALA A 1 116 ? 5.103 3.139 1.720 1.00 74.25 116 ALA A N 1
ATOM 933 C CA . ALA A 1 116 ? 5.674 4.204 0.905 1.00 74.25 116 ALA A CA 1
ATOM 934 C C . ALA A 1 116 ? 6.910 4.851 1.556 1.00 74.25 116 ALA A C 1
ATOM 936 O O . ALA A 1 116 ? 7.732 5.427 0.856 1.00 74.25 116 ALA A O 1
ATOM 937 N N . THR A 1 117 ? 7.084 4.753 2.878 1.00 66.75 117 THR A N 1
ATOM 938 C CA . THR A 1 117 ? 8.113 5.504 3.622 1.00 66.75 117 THR A CA 1
ATOM 939 C C . THR A 1 117 ? 9.530 4.916 3.467 1.00 66.75 117 THR A C 1
ATOM 941 O O . THR A 1 117 ? 10.513 5.645 3.600 1.00 66.75 117 THR A O 1
ATOM 944 N N . GLU A 1 118 ? 9.672 3.651 3.049 1.00 64.25 118 GLU A N 1
ATOM 945 C CA . GLU A 1 118 ? 10.970 3.037 2.678 1.00 64.25 118 GLU A CA 1
ATOM 946 C C . GLU A 1 118 ? 11.458 3.449 1.265 1.00 64.25 118 GLU A C 1
ATOM 948 O O . GLU A 1 118 ? 12.329 2.821 0.656 1.00 64.25 118 GLU A O 1
ATOM 953 N N . ALA A 1 119 ? 10.909 4.546 0.740 1.00 67.75 119 ALA A N 1
ATOM 954 C CA . ALA A 1 119 ? 11.123 5.063 -0.602 1.00 67.75 119 ALA A CA 1
ATOM 955 C C . ALA A 1 119 ? 12.576 5.241 -1.019 1.00 67.75 119 ALA A C 1
ATOM 957 O O . ALA A 1 119 ? 12.935 4.980 -2.166 1.00 67.75 119 ALA A O 1
ATOM 958 N N . THR A 1 120 ? 13.409 5.745 -0.109 1.00 73.19 120 THR A N 1
ATOM 959 C CA . THR A 1 120 ? 14.751 6.210 -0.465 1.00 73.19 120 THR A CA 1
ATOM 960 C C . THR A 1 120 ? 15.623 5.049 -0.930 1.00 73.19 120 THR A C 1
ATOM 962 O O . THR A 1 120 ? 16.307 5.169 -1.941 1.00 73.19 120 THR A O 1
ATOM 965 N N . GLU A 1 121 ? 15.564 3.902 -0.251 1.00 77.12 121 GLU A N 1
ATOM 966 C CA . GLU A 1 121 ? 16.379 2.737 -0.607 1.00 77.12 121 GLU A CA 1
ATOM 967 C C . GLU A 1 121 ? 15.915 2.109 -1.930 1.00 77.12 121 GLU A C 1
ATOM 969 O O . GLU A 1 121 ? 16.751 1.804 -2.782 1.00 77.12 121 GLU A O 1
ATOM 974 N N . VAL A 1 122 ? 14.597 2.003 -2.155 1.00 80.00 122 VAL A N 1
ATOM 975 C CA . VAL A 1 122 ? 14.037 1.517 -3.429 1.00 80.00 122 VAL A CA 1
ATOM 976 C C . VAL A 1 122 ? 14.413 2.448 -4.578 1.00 80.00 122 VAL A C 1
ATOM 978 O O . VAL A 1 122 ? 14.949 1.997 -5.589 1.00 80.00 122 VAL A O 1
ATOM 981 N N . CYS A 1 123 ? 14.173 3.752 -4.431 1.00 83.12 123 CYS A N 1
ATOM 982 C CA . CYS A 1 123 ? 14.461 4.737 -5.470 1.00 83.12 123 CYS A CA 1
ATOM 983 C C . CYS A 1 123 ? 15.955 4.783 -5.812 1.00 83.12 123 CYS A C 1
ATOM 985 O O . CYS A 1 123 ? 16.308 4.840 -6.991 1.00 83.12 123 CYS A O 1
ATOM 987 N N . GLU A 1 124 ? 16.845 4.711 -4.819 1.00 83.31 124 GLU A N 1
ATOM 988 C CA . GLU A 1 124 ? 18.283 4.622 -5.076 1.00 83.31 124 GLU A CA 1
ATOM 989 C C . GLU A 1 124 ? 18.655 3.310 -5.781 1.00 83.31 124 GLU A C 1
ATOM 991 O O . GLU A 1 124 ? 19.369 3.345 -6.785 1.00 83.31 124 GLU A O 1
ATOM 996 N N . ALA A 1 125 ? 18.113 2.167 -5.353 1.00 83.19 125 ALA A N 1
ATOM 997 C CA . ALA A 1 125 ? 18.380 0.879 -5.994 1.00 83.19 125 ALA A CA 1
ATOM 998 C C . ALA A 1 125 ? 17.881 0.811 -7.453 1.00 83.19 125 ALA A C 1
ATOM 1000 O O . ALA A 1 125 ? 18.523 0.186 -8.305 1.00 83.19 125 ALA A O 1
ATOM 1001 N N . LEU A 1 126 ? 16.767 1.482 -7.770 1.00 86.19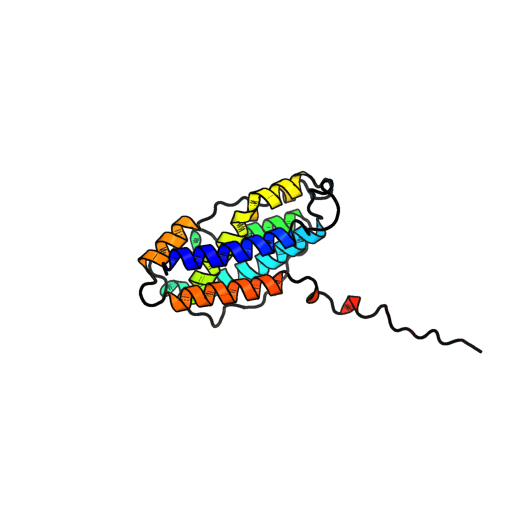 126 LEU A N 1
ATOM 1002 C CA . LEU A 1 126 ? 16.248 1.609 -9.137 1.00 86.19 126 LEU A CA 1
ATOM 1003 C C . LEU A 1 126 ? 17.151 2.475 -10.018 1.00 86.19 126 LEU A C 1
ATOM 1005 O O . LEU A 1 126 ? 17.390 2.127 -11.176 1.00 86.19 126 LEU A O 1
ATOM 1009 N N . LYS A 1 127 ? 17.681 3.587 -9.488 1.00 87.38 127 LYS A N 1
ATOM 1010 C CA . LYS A 1 127 ? 18.592 4.480 -10.228 1.00 87.38 127 LYS A CA 1
ATOM 1011 C C . LYS A 1 127 ? 19.874 3.774 -10.660 1.00 87.38 127 LYS A C 1
ATOM 1013 O O . LYS A 1 127 ? 20.388 4.074 -11.736 1.00 87.38 127 LYS A O 1
ATOM 1018 N N . GLN A 1 128 ? 20.359 2.837 -9.848 1.00 85.50 128 GLN A N 1
ATOM 1019 C CA . GLN A 1 128 ? 21.570 2.067 -10.133 1.00 85.50 128 GLN A CA 1
ATOM 1020 C C . GLN A 1 128 ? 21.353 0.948 -11.167 1.00 85.50 128 GLN A C 1
ATOM 1022 O O . GLN A 1 128 ? 22.330 0.401 -11.676 1.00 85.50 128 GLN A O 1
ATOM 1027 N N . ASN A 1 129 ? 20.106 0.592 -11.505 1.00 83.81 129 ASN A N 1
ATOM 1028 C CA . ASN A 1 129 ? 19.832 -0.483 -12.454 1.00 83.81 129 ASN A CA 1
ATOM 1029 C C . ASN A 1 129 ? 19.629 0.050 -13.893 1.00 83.81 129 ASN A C 1
ATOM 1031 O O . ASN A 1 129 ? 18.583 0.639 -14.191 1.00 83.81 129 ASN A O 1
ATOM 1035 N N . PRO A 1 130 ? 20.563 -0.205 -14.833 1.00 84.88 130 PRO A N 1
ATOM 1036 C CA . PRO A 1 130 ? 20.428 0.256 -16.214 1.00 84.88 130 PRO A CA 1
ATOM 1037 C C . PRO A 1 130 ? 19.276 -0.424 -16.970 1.00 84.88 130 PRO A C 1
ATOM 1039 O O . PRO A 1 130 ? 18.759 0.168 -17.915 1.00 84.88 130 PRO A O 1
ATOM 1042 N N . LEU A 1 131 ? 18.849 -1.620 -16.545 1.00 85.94 131 LEU A N 1
ATOM 1043 C CA . LEU A 1 131 ? 17.751 -2.376 -17.160 1.00 85.94 131 LEU A CA 1
ATOM 1044 C C . LEU A 1 131 ? 16.366 -1.861 -16.750 1.00 85.94 131 LEU A C 1
ATOM 1046 O O . LEU A 1 131 ? 15.379 -2.177 -17.408 1.00 85.94 131 LEU A O 1
ATOM 1050 N N . VAL A 1 132 ? 16.272 -1.069 -15.678 1.00 85.56 132 VAL A N 1
ATOM 1051 C CA . VAL A 1 132 ? 15.019 -0.405 -15.306 1.00 85.56 132 VAL A CA 1
ATOM 1052 C C . VAL A 1 132 ? 14.812 0.788 -16.245 1.00 85.56 132 VAL A C 1
ATOM 1054 O O . VAL A 1 132 ? 15.706 1.644 -16.324 1.00 85.56 132 VAL A O 1
ATOM 1057 N N . PRO A 1 133 ? 13.660 0.893 -16.939 1.00 88.94 133 PRO A N 1
ATOM 1058 C CA . PRO A 1 133 ? 13.368 2.024 -17.813 1.00 88.94 133 PRO A CA 1
ATOM 1059 C C . PRO A 1 133 ? 13.503 3.363 -17.071 1.00 88.94 133 PRO A C 1
ATOM 1061 O O . PRO A 1 133 ? 13.068 3.455 -15.923 1.00 88.94 133 PRO A O 1
ATOM 1064 N N . PRO A 1 134 ? 14.033 4.433 -17.695 1.00 89.31 134 PRO A N 1
ATOM 1065 C CA . PRO A 1 134 ? 14.212 5.723 -17.024 1.00 89.31 134 PRO A CA 1
ATOM 1066 C C . PRO A 1 134 ? 12.944 6.257 -16.343 1.00 89.31 134 PRO A C 1
ATOM 1068 O O . PRO A 1 134 ? 13.019 6.799 -15.245 1.00 89.31 134 PRO A O 1
ATOM 1071 N N . MET A 1 135 ? 11.772 6.044 -16.952 1.00 88.12 135 MET A N 1
ATOM 1072 C CA . MET A 1 135 ? 10.481 6.447 -16.378 1.00 88.12 135 MET A CA 1
ATOM 1073 C C . MET A 1 135 ? 10.095 5.653 -15.126 1.00 88.12 135 MET A C 1
ATOM 1075 O O . MET A 1 135 ? 9.450 6.204 -14.238 1.00 88.12 135 MET A O 1
ATOM 1079 N N . ALA A 1 136 ? 10.513 4.391 -15.022 1.00 88.69 136 ALA A N 1
ATOM 1080 C CA . ALA A 1 136 ? 10.269 3.553 -13.852 1.00 88.69 136 ALA A CA 1
ATOM 1081 C C . ALA A 1 136 ? 11.177 3.921 -12.664 1.00 88.69 136 ALA A C 1
ATOM 1083 O O . ALA A 1 136 ? 10.804 3.678 -11.522 1.00 88.69 136 ALA A O 1
ATOM 1084 N N . ARG A 1 137 ? 12.329 4.570 -12.907 1.00 88.75 137 ARG A N 1
ATOM 1085 C CA . ARG A 1 137 ? 13.259 5.027 -11.851 1.00 88.75 137 ARG A CA 1
ATOM 1086 C C . ARG A 1 137 ? 12.726 6.201 -11.027 1.00 88.75 137 ARG A C 1
ATOM 1088 O O . ARG A 1 137 ? 13.264 6.478 -9.962 1.00 88.75 137 ARG A O 1
ATOM 1095 N N . ILE A 1 138 ? 11.704 6.903 -11.526 1.00 89.06 138 ILE A N 1
ATOM 1096 C CA . ILE A 1 138 ? 11.013 7.968 -10.784 1.00 89.06 138 ILE A CA 1
ATOM 1097 C C . ILE A 1 138 ? 10.203 7.358 -9.641 1.00 89.06 138 ILE A C 1
ATOM 1099 O O . ILE A 1 138 ? 10.166 7.934 -8.559 1.00 89.06 138 ILE A O 1
ATOM 1103 N N . SER A 1 139 ? 9.574 6.204 -9.897 1.00 89.75 139 SER A N 1
ATOM 1104 C CA . SER A 1 139 ? 8.743 5.469 -8.948 1.00 89.75 139 SER A CA 1
ATOM 1105 C C . SER A 1 139 ? 7.791 6.384 -8.169 1.00 89.75 139 SER A C 1
ATOM 1107 O O . SER A 1 139 ? 8.050 6.742 -7.018 1.00 89.75 139 SER A O 1
ATOM 1109 N N . ARG A 1 140 ? 6.693 6.796 -8.804 1.00 92.31 140 ARG A N 1
ATOM 1110 C CA . ARG A 1 140 ? 5.716 7.738 -8.238 1.00 92.31 140 ARG A CA 1
ATOM 1111 C C . ARG A 1 140 ? 5.175 7.282 -6.890 1.00 92.31 140 ARG A C 1
ATOM 1113 O O . ARG A 1 140 ? 4.984 8.128 -6.027 1.00 92.31 140 ARG A O 1
ATOM 1120 N N . PHE A 1 141 ? 4.944 5.983 -6.712 1.00 91.62 141 PHE A N 1
ATOM 1121 C CA . PHE A 1 141 ? 4.439 5.422 -5.465 1.00 91.62 141 PHE A CA 1
ATOM 1122 C C . PHE A 1 141 ? 5.402 5.685 -4.304 1.00 91.62 141 PHE A C 1
ATOM 1124 O O . PHE A 1 141 ? 5.030 6.349 -3.340 1.00 91.62 141 PHE A O 1
ATOM 1131 N N . PHE A 1 142 ? 6.652 5.234 -4.437 1.00 87.50 142 PHE A N 1
ATOM 1132 C CA . PHE A 1 142 ? 7.678 5.441 -3.416 1.00 87.50 142 PHE A CA 1
ATOM 1133 C C . PHE A 1 142 ? 8.065 6.923 -3.275 1.00 87.50 142 PHE A C 1
ATOM 1135 O O . PHE A 1 142 ? 8.283 7.404 -2.178 1.00 87.50 142 PHE A O 1
ATOM 1142 N N . SER A 1 143 ? 8.072 7.713 -4.346 1.00 87.31 143 SER A N 1
ATOM 1143 C CA . SER A 1 143 ? 8.428 9.139 -4.260 1.00 87.31 143 SER A CA 1
ATOM 1144 C C . SER A 1 143 ? 7.319 10.040 -3.699 1.00 87.31 143 SER A C 1
ATOM 1146 O O . SER A 1 143 ? 7.532 11.245 -3.543 1.00 87.31 143 SER A O 1
ATOM 1148 N N . ALA A 1 144 ? 6.123 9.512 -3.436 1.00 85.25 144 ALA A N 1
ATOM 1149 C CA . ALA A 1 144 ? 5.005 10.326 -2.991 1.00 85.25 144 ALA A CA 1
ATOM 1150 C C . ALA A 1 144 ? 5.100 10.654 -1.484 1.00 85.25 144 ALA A C 1
ATOM 1152 O O . ALA A 1 144 ? 5.507 9.805 -0.693 1.00 85.25 144 ALA A O 1
ATOM 1153 N N . PRO A 1 145 ? 4.688 11.862 -1.048 1.00 81.75 145 PRO A N 1
ATOM 1154 C CA . PRO A 1 145 ? 4.735 12.248 0.364 1.00 81.75 145 PRO A CA 1
ATOM 1155 C C . PRO A 1 145 ? 3.945 11.280 1.248 1.00 81.75 145 PRO A C 1
ATOM 1157 O O . PRO A 1 145 ? 2.850 10.873 0.866 1.00 81.75 145 PRO A O 1
ATOM 1160 N N . SER A 1 146 ? 4.464 10.944 2.428 1.00 77.88 146 SER A N 1
ATOM 1161 C CA . SER A 1 146 ? 3.772 10.122 3.434 1.00 77.88 146 SER A CA 1
ATOM 1162 C C . SER A 1 146 ? 2.838 10.980 4.306 1.00 77.88 146 SER A C 1
ATOM 1164 O O . SER A 1 146 ? 3.206 12.099 4.673 1.00 77.88 146 SER A O 1
ATOM 1166 N N . ALA A 1 147 ? 1.639 10.483 4.658 1.00 81.06 147 ALA A N 1
ATOM 1167 C CA . ALA A 1 147 ? 0.799 11.077 5.719 1.00 81.06 147 ALA A CA 1
ATOM 1168 C C . ALA A 1 147 ? 0.926 10.365 7.067 1.00 81.06 147 ALA A C 1
ATOM 1170 O O . ALA A 1 147 ? 0.092 10.609 7.942 1.00 81.06 147 ALA A O 1
ATOM 1171 N N . THR A 1 148 ? 1.943 9.530 7.301 1.00 79.19 148 THR A N 1
ATOM 1172 C CA . THR A 1 148 ? 2.072 8.774 8.562 1.00 79.19 148 THR A CA 1
ATOM 1173 C C . THR A 1 148 ? 1.924 9.670 9.801 1.00 79.19 148 THR A C 1
ATOM 1175 O O . THR A 1 148 ? 1.271 9.275 10.763 1.00 79.19 148 THR A O 1
ATOM 1178 N N . HIS A 1 149 ? 2.438 10.908 9.776 1.00 80.44 149 HIS A N 1
ATOM 1179 C CA . HIS A 1 149 ? 2.286 11.852 10.892 1.00 80.44 149 HIS A CA 1
ATOM 1180 C C . HIS A 1 149 ? 0.848 12.372 11.075 1.00 80.44 149 HIS A C 1
ATOM 1182 O O . HIS A 1 149 ? 0.319 12.372 12.191 1.00 80.44 149 HIS A O 1
ATOM 1188 N N . SER A 1 150 ? 0.200 12.802 9.990 1.00 83.62 150 SER A N 1
ATOM 1189 C CA . SER A 1 150 ? -1.189 13.277 10.023 1.00 83.62 150 SER A CA 1
ATOM 1190 C C . SER A 1 150 ? -2.147 12.158 10.422 1.00 83.62 150 SER A C 1
ATOM 1192 O O . SER A 1 150 ? -3.071 12.382 11.201 1.00 83.62 150 SER A O 1
ATOM 1194 N N . LEU A 1 151 ? -1.882 10.938 9.959 1.00 84.94 151 LEU A N 1
ATOM 1195 C CA . LEU A 1 151 ? -2.640 9.753 10.317 1.00 84.94 151 LEU A CA 1
ATOM 1196 C C . LEU A 1 151 ? -2.416 9.349 11.777 1.00 84.94 151 LEU A C 1
ATOM 1198 O O . LEU A 1 151 ? -3.387 9.112 12.484 1.00 84.94 151 LEU A O 1
ATOM 1202 N N . ALA A 1 152 ? -1.171 9.345 12.266 1.00 83.38 152 ALA A N 1
ATOM 1203 C CA . ALA A 1 152 ? -0.885 9.094 13.680 1.00 83.38 152 ALA A CA 1
ATOM 1204 C C . ALA A 1 152 ? -1.632 10.085 14.582 1.00 83.38 152 ALA A C 1
ATOM 1206 O O . ALA A 1 152 ? -2.227 9.693 15.586 1.00 83.38 152 ALA A O 1
ATOM 1207 N N . THR A 1 153 ? -1.655 11.361 14.189 1.00 86.44 153 THR A N 1
ATOM 1208 C CA . THR A 1 153 ? -2.407 12.410 14.887 1.00 86.44 153 THR A CA 1
ATOM 1209 C C . THR A 1 153 ? -3.911 12.141 14.845 1.00 86.44 153 THR A C 1
ATOM 1211 O O . THR A 1 153 ? -4.576 12.226 15.874 1.00 86.44 153 THR A O 1
ATOM 1214 N N . TYR A 1 154 ? -4.456 11.781 13.679 1.00 87.31 154 TYR A N 1
ATOM 1215 C CA . TYR A 1 154 ? -5.873 11.448 13.529 1.00 87.31 154 TYR A CA 1
ATOM 1216 C C . TYR A 1 154 ? -6.277 10.280 14.433 1.00 87.31 154 TYR A C 1
ATOM 1218 O O . TYR A 1 154 ? -7.193 10.421 15.239 1.00 87.31 154 TYR A O 1
ATOM 1226 N N . VAL A 1 155 ? -5.565 9.155 14.342 1.00 86.88 155 VAL A N 1
ATOM 1227 C CA . VAL A 1 155 ? -5.882 7.941 15.099 1.00 86.88 155 VAL A CA 1
ATOM 1228 C C . VAL A 1 155 ? -5.740 8.199 16.602 1.00 86.88 155 VAL A C 1
ATOM 1230 O O . VAL A 1 155 ? -6.642 7.858 17.355 1.00 86.88 155 VAL A O 1
ATOM 1233 N N . THR A 1 156 ? -4.686 8.891 17.047 1.00 85.56 156 THR A N 1
ATOM 1234 C CA . THR A 1 156 ? -4.506 9.227 18.474 1.00 85.56 156 THR A CA 1
ATOM 1235 C C . THR A 1 156 ? -5.639 10.102 19.017 1.00 85.56 156 THR A C 1
ATOM 1237 O O . THR A 1 156 ? -6.047 9.938 20.160 1.00 85.56 156 THR A O 1
ATOM 1240 N N . ASN A 1 157 ? -6.163 11.023 18.205 1.00 87.31 157 ASN A N 1
ATOM 1241 C CA . ASN A 1 157 ? -7.202 11.957 18.641 1.00 87.31 157 ASN A CA 1
ATOM 1242 C C . ASN A 1 157 ? -8.627 11.407 18.506 1.00 87.31 157 ASN A C 1
ATOM 1244 O O . ASN A 1 157 ? -9.549 12.005 19.057 1.00 87.31 157 ASN A O 1
ATOM 1248 N N . ARG A 1 158 ? -8.842 10.362 17.697 1.00 88.75 158 ARG A N 1
ATOM 1249 C CA . ARG A 1 158 ? -10.189 9.918 17.297 1.00 88.75 158 ARG A CA 1
ATOM 1250 C C . ARG A 1 158 ? -10.495 8.456 17.601 1.00 88.75 158 ARG A C 1
ATOM 1252 O O . ARG A 1 158 ? -11.672 8.122 17.618 1.00 88.75 158 ARG A O 1
ATOM 1259 N N . ALA A 1 159 ? -9.493 7.612 17.840 1.00 87.56 159 ALA A N 1
ATOM 1260 C CA . ALA A 1 159 ? -9.681 6.179 18.077 1.00 87.56 159 ALA A CA 1
ATOM 1261 C C . ALA A 1 159 ? -9.878 5.815 19.561 1.00 87.56 159 ALA A C 1
ATOM 1263 O O . ALA A 1 159 ? -9.676 4.658 19.918 1.00 87.56 159 ALA A O 1
ATOM 1264 N N . GLU A 1 160 ? -10.247 6.772 20.421 1.00 89.00 160 GLU A N 1
ATOM 1265 C CA . GLU A 1 160 ? -10.533 6.495 21.835 1.00 89.00 160 GLU A CA 1
ATOM 1266 C C . GLU A 1 160 ? -11.650 5.443 21.953 1.00 89.00 160 GLU A C 1
ATOM 1268 O O . GLU A 1 160 ? -12.742 5.622 21.409 1.00 89.00 160 GLU A O 1
ATOM 1273 N N . GLY A 1 161 ? -11.363 4.329 22.630 1.00 89.94 161 GLY A N 1
ATOM 1274 C CA . GLY A 1 161 ? -12.267 3.181 22.757 1.00 89.94 161 GLY A CA 1
ATOM 1275 C C . GLY A 1 161 ? -12.204 2.176 21.600 1.00 89.94 161 GLY A C 1
ATOM 1276 O O . GLY A 1 161 ? -12.899 1.161 21.645 1.00 89.94 161 GLY A O 1
ATOM 1277 N N . HIS A 1 162 ? -11.372 2.427 20.588 1.00 91.94 162 HIS A N 1
ATOM 1278 C CA . HIS A 1 162 ? -11.177 1.575 19.410 1.00 91.94 162 HIS A CA 1
ATOM 1279 C C . HIS A 1 162 ? -9.702 1.226 19.159 1.00 91.94 162 HIS A C 1
ATOM 1281 O O . HIS A 1 162 ? -9.353 0.689 18.106 1.00 91.94 162 HIS A O 1
ATOM 1287 N N . GLU A 1 163 ? -8.815 1.508 20.112 1.00 91.69 163 GLU A N 1
ATOM 1288 C CA . GLU A 1 163 ? -7.373 1.306 19.978 1.00 91.69 163 GLU A CA 1
ATOM 1289 C C . GLU A 1 163 ? -7.037 -0.150 19.631 1.00 91.69 163 GLU A C 1
ATOM 1291 O O . GLU A 1 163 ? -6.242 -0.404 18.726 1.00 91.69 163 GLU A O 1
ATOM 1296 N N . ASP A 1 164 ? -7.698 -1.108 20.283 1.00 91.81 164 ASP A N 1
ATOM 1297 C CA . ASP A 1 164 ? -7.501 -2.539 20.038 1.00 91.81 164 ASP A CA 1
ATOM 1298 C C . ASP A 1 164 ? -7.902 -2.955 18.614 1.00 91.81 164 ASP A C 1
ATOM 1300 O O . ASP A 1 164 ? -7.264 -3.826 18.019 1.00 91.81 164 ASP A O 1
ATOM 1304 N N . GLU A 1 165 ? -8.936 -2.333 18.037 1.00 94.00 165 GLU A N 1
ATOM 1305 C CA . GLU A 1 165 ? -9.344 -2.586 16.650 1.00 94.00 165 GLU A CA 1
ATOM 1306 C C . GLU A 1 165 ? -8.303 -2.061 15.665 1.00 94.00 165 GLU A C 1
ATOM 1308 O O . GLU A 1 165 ? -7.968 -2.750 14.699 1.00 94.00 165 GLU A O 1
ATOM 1313 N N . VAL A 1 166 ? -7.747 -0.876 15.931 1.00 92.44 166 VAL A N 1
ATOM 1314 C CA . VAL A 1 166 ? -6.678 -0.305 15.108 1.00 92.44 166 VAL A CA 1
ATOM 1315 C C . VAL A 1 166 ? -5.435 -1.190 15.160 1.00 92.44 166 VAL A C 1
ATOM 1317 O O . VAL A 1 166 ? -4.885 -1.528 14.113 1.00 92.44 166 VAL A O 1
ATOM 1320 N N . ILE A 1 167 ? -5.005 -1.613 16.353 1.00 90.88 167 ILE A N 1
ATOM 1321 C CA . ILE A 1 167 ? -3.842 -2.501 16.510 1.00 90.88 167 ILE A CA 1
ATOM 1322 C C . ILE A 1 167 ? -4.070 -3.840 15.808 1.00 90.88 167 ILE A C 1
ATOM 1324 O O . ILE A 1 167 ? -3.173 -4.331 15.123 1.00 90.88 167 ILE A O 1
ATOM 1328 N N . ARG A 1 168 ? -5.271 -4.414 15.922 1.00 93.12 168 ARG A N 1
ATOM 1329 C CA . ARG A 1 168 ? -5.621 -5.642 15.204 1.00 93.12 168 ARG A CA 1
ATOM 1330 C C . ARG A 1 168 ? -5.555 -5.442 13.692 1.00 93.12 168 ARG A C 1
ATOM 1332 O O . ARG A 1 168 ? -4.973 -6.273 13.003 1.00 93.12 168 ARG A O 1
ATOM 1339 N N . GLY A 1 169 ? -6.086 -4.328 13.189 1.00 94.38 169 GLY A N 1
ATOM 1340 C CA . GLY A 1 169 ? -5.991 -3.961 11.778 1.00 94.38 169 GLY A CA 1
ATOM 1341 C C . GLY A 1 169 ? -4.544 -3.842 11.296 1.00 94.38 169 GLY A C 1
ATOM 1342 O O . GLY A 1 169 ? -4.216 -4.343 10.227 1.00 94.38 169 GLY A O 1
ATOM 1343 N N . VAL A 1 170 ? -3.656 -3.254 12.106 1.00 91.50 170 VAL A N 1
ATOM 1344 C CA . VAL A 1 170 ? -2.210 -3.195 11.829 1.00 91.50 170 VAL A CA 1
ATOM 1345 C C . VAL A 1 170 ? -1.607 -4.595 11.714 1.00 91.50 170 VAL A C 1
ATOM 1347 O O . VAL A 1 170 ? -0.929 -4.886 10.733 1.00 91.50 170 VAL A O 1
ATOM 1350 N N . GLN A 1 171 ? -1.863 -5.471 12.687 1.00 90.69 171 GLN A N 1
ATOM 1351 C CA . GLN A 1 171 ? -1.312 -6.832 12.704 1.00 90.69 171 GLN A CA 1
ATOM 1352 C C . GLN A 1 171 ? -1.778 -7.645 11.492 1.00 90.69 171 GLN A C 1
ATOM 1354 O O . GLN A 1 171 ? -0.954 -8.174 10.751 1.00 90.69 171 GLN A O 1
ATOM 1359 N N . GLN A 1 172 ? -3.087 -7.653 11.233 1.00 93.88 172 GLN A N 1
ATOM 1360 C CA . GLN A 1 172 ? -3.668 -8.353 10.087 1.00 93.88 172 GLN A CA 1
ATOM 1361 C C . GLN A 1 172 ? -3.169 -7.779 8.752 1.00 93.88 172 GLN A C 1
ATOM 1363 O O . GLN A 1 172 ? -3.002 -8.511 7.781 1.00 93.88 172 GLN A O 1
ATOM 1368 N N . ALA A 1 173 ? -2.904 -6.470 8.687 1.00 92.81 173 ALA A N 1
ATOM 1369 C CA . ALA A 1 173 ? -2.369 -5.831 7.492 1.00 92.81 173 ALA A CA 1
ATOM 1370 C C . ALA A 1 173 ? -0.909 -6.218 7.226 1.00 92.81 173 ALA A C 1
ATOM 1372 O O . ALA A 1 173 ? -0.534 -6.376 6.065 1.00 92.81 173 ALA A O 1
ATOM 1373 N N . ILE A 1 174 ? -0.096 -6.374 8.277 1.00 88.50 174 ILE A N 1
ATOM 1374 C CA . ILE A 1 174 ? 1.286 -6.864 8.171 1.00 88.50 174 ILE A CA 1
ATOM 1375 C C . ILE A 1 174 ? 1.298 -8.307 7.665 1.00 88.50 174 ILE A C 1
ATOM 1377 O O . ILE A 1 174 ? 2.064 -8.618 6.753 1.00 88.50 174 ILE A O 1
ATOM 1381 N N . GLU A 1 175 ? 0.452 -9.171 8.229 1.00 89.50 175 GLU A N 1
ATOM 1382 C CA . GLU A 1 175 ? 0.308 -10.569 7.798 1.00 89.50 175 GLU A CA 1
ATOM 1383 C C . GLU A 1 175 ? -0.099 -10.637 6.324 1.00 89.50 175 GLU A C 1
ATOM 1385 O O . GLU A 1 175 ? 0.634 -11.190 5.508 1.00 89.50 175 GLU A O 1
ATOM 1390 N N . LEU A 1 176 ? -1.176 -9.938 5.951 1.00 92.00 176 LEU A N 1
ATOM 1391 C CA . LEU A 1 176 ? -1.634 -9.861 4.565 1.00 92.00 176 LEU A CA 1
ATOM 1392 C C . LEU A 1 176 ? -0.535 -9.370 3.613 1.00 92.00 176 LEU A C 1
ATOM 1394 O O . LEU A 1 176 ? -0.353 -9.920 2.529 1.00 92.00 176 LEU A O 1
ATOM 1398 N N . TYR A 1 177 ? 0.188 -8.309 3.975 1.00 88.62 177 TYR A N 1
ATOM 1399 C CA . TYR A 1 177 ? 1.240 -7.782 3.109 1.00 88.62 177 TYR A CA 1
ATOM 1400 C C . TYR A 1 177 ? 2.439 -8.737 3.004 1.00 88.62 177 TYR A C 1
ATOM 1402 O O . TYR A 1 177 ? 3.064 -8.828 1.943 1.00 88.62 177 TYR A O 1
ATOM 1410 N N . SER A 1 178 ? 2.740 -9.479 4.072 1.00 85.25 178 SER A N 1
ATOM 1411 C CA . SER A 1 178 ? 3.756 -10.534 4.054 1.00 85.25 178 SER A CA 1
ATOM 1412 C C . SER A 1 178 ? 3.371 -11.625 3.052 1.00 85.25 178 SER A C 1
ATOM 1414 O O . SER A 1 178 ? 4.165 -11.921 2.163 1.00 85.25 178 SER A O 1
ATOM 1416 N N . ASP A 1 179 ? 2.126 -12.105 3.082 1.00 88.19 179 ASP A N 1
ATOM 1417 C CA . ASP A 1 179 ? 1.612 -13.097 2.124 1.00 88.19 179 ASP A CA 1
ATOM 1418 C C . ASP A 1 179 ? 1.648 -12.560 0.680 1.00 88.19 179 ASP A C 1
ATOM 1420 O O . ASP A 1 179 ? 2.053 -13.237 -0.265 1.00 88.19 179 ASP A O 1
ATOM 1424 N N . LEU A 1 180 ? 1.305 -11.281 0.487 1.00 88.00 180 LEU A N 1
ATOM 1425 C CA . LEU A 1 180 ? 1.384 -10.620 -0.820 1.00 88.00 180 LEU A CA 1
ATOM 1426 C C . LEU A 1 180 ? 2.815 -10.455 -1.347 1.00 88.00 180 LEU A C 1
ATOM 1428 O O . LEU A 1 180 ? 2.992 -10.145 -2.531 1.00 88.00 180 LEU A O 1
ATOM 1432 N N . THR A 1 181 ? 3.831 -10.598 -0.508 1.00 82.50 181 THR A N 1
ATOM 1433 C CA . THR A 1 181 ? 5.233 -10.411 -0.894 1.00 82.50 181 THR A CA 1
ATOM 1434 C C . THR A 1 181 ? 6.061 -11.688 -0.816 1.00 82.50 181 THR A C 1
ATOM 1436 O O . THR A 1 181 ? 7.187 -11.696 -1.332 1.00 82.50 181 THR A O 1
ATOM 1439 N N . ASP A 1 182 ? 5.496 -12.766 -0.267 1.00 78.75 182 ASP A N 1
ATOM 1440 C CA . ASP A 1 182 ? 6.109 -14.085 -0.225 1.00 78.75 182 ASP A CA 1
ATOM 1441 C C . ASP A 1 182 ? 6.229 -14.666 -1.651 1.00 78.75 182 ASP A C 1
ATOM 1443 O O . ASP A 1 182 ? 5.233 -14.830 -2.365 1.00 78.75 182 ASP A O 1
ATOM 1447 N N . PRO A 1 183 ? 7.455 -14.951 -2.124 1.00 63.34 183 PRO A N 1
ATOM 1448 C CA . PRO A 1 183 ? 7.666 -15.564 -3.430 1.00 63.34 183 PRO A CA 1
ATOM 1449 C C . PRO A 1 183 ? 7.203 -17.029 -3.507 1.00 63.34 183 PRO A C 1
ATOM 1451 O O . PRO A 1 183 ? 7.021 -17.523 -4.617 1.00 63.34 183 PRO A O 1
ATOM 1454 N N . SER A 1 184 ? 7.027 -17.728 -2.380 1.00 61.06 184 SER A N 1
ATOM 1455 C CA . SER A 1 184 ? 6.681 -19.158 -2.347 1.00 61.06 184 SER A CA 1
ATOM 1456 C C . SER A 1 184 ? 5.237 -19.461 -2.764 1.00 61.06 184 SER A C 1
ATOM 1458 O O . SER A 1 184 ? 4.947 -20.571 -3.217 1.00 61.06 184 SER A O 1
ATOM 1460 N N . ASP A 1 185 ? 4.361 -18.457 -2.706 1.00 51.38 185 ASP A N 1
ATOM 1461 C CA . ASP A 1 185 ? 2.938 -18.578 -3.035 1.00 51.38 185 ASP A CA 1
ATOM 1462 C C . ASP A 1 185 ? 2.612 -18.229 -4.498 1.00 51.38 185 ASP A C 1
ATOM 1464 O O . ASP A 1 185 ? 1.452 -18.182 -4.913 1.00 51.38 185 ASP A O 1
ATOM 1468 N N . ARG A 1 186 ? 3.637 -17.972 -5.322 1.00 52.50 186 ARG A N 1
ATOM 1469 C CA . ARG A 1 186 ? 3.466 -17.485 -6.697 1.00 52.50 186 ARG A CA 1
ATOM 1470 C C . ARG A 1 186 ? 4.267 -18.304 -7.700 1.00 52.50 186 ARG A C 1
ATOM 1472 O O . ARG A 1 186 ? 5.244 -17.794 -8.234 1.00 52.50 186 ARG A O 1
ATOM 1479 N N . ASP A 1 187 ? 3.830 -19.550 -7.915 1.00 43.25 187 ASP A N 1
ATOM 1480 C CA . ASP A 1 187 ? 3.614 -20.221 -9.219 1.00 43.25 187 ASP A CA 1
ATOM 1481 C C . ASP A 1 187 ? 3.561 -21.765 -9.036 1.00 43.25 187 ASP A C 1
ATOM 1483 O O . ASP A 1 187 ? 4.582 -22.386 -8.733 1.00 43.25 187 ASP A O 1
ATOM 1487 N N . PRO A 1 188 ? 2.411 -22.449 -9.213 1.00 45.47 188 PRO A N 1
ATOM 1488 C CA . PRO A 1 188 ? 2.384 -23.912 -9.274 1.00 45.47 188 PRO A CA 1
ATOM 1489 C C . PRO A 1 188 ? 3.039 -24.473 -10.550 1.00 45.47 188 PRO A C 1
ATOM 1491 O O . PRO A 1 188 ? 3.327 -25.668 -10.584 1.00 45.47 188 PRO A O 1
ATOM 1494 N N . SER A 1 189 ? 3.308 -23.655 -11.578 1.00 46.19 189 SER A N 1
ATOM 1495 C CA . SER A 1 189 ? 3.949 -24.109 -12.822 1.00 46.19 189 SER A CA 1
ATOM 1496 C C . SER A 1 189 ? 5.462 -24.352 -12.705 1.00 46.19 189 SER A C 1
ATOM 1498 O O . SER A 1 189 ? 6.016 -25.077 -13.528 1.00 46.19 189 SER A O 1
ATOM 1500 N N . ASP A 1 190 ? 6.110 -23.885 -11.630 1.00 43.91 190 ASP A N 1
ATOM 1501 C CA . ASP A 1 190 ? 7.503 -24.236 -11.297 1.00 43.91 190 ASP A CA 1
ATOM 1502 C C . ASP A 1 190 ? 7.628 -25.592 -10.563 1.00 43.91 190 ASP A C 1
ATOM 1504 O O . ASP A 1 190 ? 8.737 -26.077 -10.332 1.00 43.91 190 ASP A O 1
ATOM 1508 N N . ARG A 1 191 ? 6.511 -26.258 -10.216 1.00 48.22 191 ARG A N 1
ATOM 1509 C CA . ARG A 1 191 ? 6.532 -27.584 -9.559 1.00 48.22 191 ARG A CA 1
ATOM 1510 C C . ARG A 1 191 ? 6.652 -28.766 -10.529 1.00 48.22 191 ARG A C 1
ATOM 1512 O O . ARG A 1 191 ? 6.852 -29.885 -10.069 1.00 48.22 191 ARG A O 1
ATOM 1519 N N . ASP A 1 192 ? 6.584 -28.539 -11.842 1.00 42.31 192 ASP A N 1
ATOM 1520 C CA . ASP A 1 192 ? 6.412 -29.613 -12.839 1.00 42.31 192 ASP A CA 1
ATOM 1521 C C . ASP A 1 192 ? 7.692 -30.012 -13.610 1.00 42.31 192 ASP A C 1
ATOM 1523 O O . ASP A 1 192 ? 7.635 -30.729 -14.610 1.00 42.31 192 ASP A O 1
ATOM 1527 N N . ALA A 1 193 ? 8.878 -29.589 -13.156 1.00 44.81 193 ALA A N 1
ATOM 1528 C CA . ALA A 1 193 ? 10.142 -29.901 -13.840 1.00 44.81 193 ALA A CA 1
ATOM 1529 C C . ALA A 1 193 ? 10.947 -31.079 -13.250 1.00 44.81 193 ALA A C 1
ATOM 1531 O O . ALA A 1 193 ? 11.994 -31.409 -13.806 1.00 44.81 193 ALA A O 1
ATOM 1532 N N . SER A 1 194 ? 10.491 -31.731 -12.169 1.00 46.38 194 SER A N 1
ATOM 1533 C CA . SER A 1 194 ? 11.288 -32.769 -11.481 1.00 46.38 194 SER A CA 1
ATOM 1534 C C . SER A 1 194 ? 10.777 -34.210 -11.582 1.00 46.38 194 SER A C 1
ATOM 1536 O O . SER A 1 194 ? 11.436 -35.097 -11.055 1.00 46.38 194 SER A O 1
ATOM 1538 N N . ASP A 1 195 ? 9.672 -34.493 -12.278 1.00 45.16 195 ASP A N 1
ATOM 1539 C CA . ASP A 1 195 ? 9.157 -35.870 -12.366 1.00 45.16 195 ASP A CA 1
ATOM 1540 C C . ASP A 1 195 ? 8.762 -36.258 -13.799 1.00 45.16 195 ASP A C 1
ATOM 1542 O O . ASP A 1 195 ? 7.597 -36.390 -14.173 1.00 45.16 195 ASP A O 1
ATOM 1546 N N . ARG A 1 196 ? 9.774 -36.482 -14.644 1.00 42.75 196 ARG A N 1
ATOM 1547 C CA . ARG A 1 196 ? 9.626 -37.400 -15.779 1.00 42.75 196 ARG A CA 1
ATOM 1548 C C . ARG A 1 196 ? 10.560 -38.585 -15.566 1.00 42.75 196 ARG A C 1
ATOM 1550 O O . ARG A 1 196 ? 11.766 -38.421 -15.749 1.00 42.75 196 ARG A O 1
ATOM 1557 N N . PRO A 1 197 ? 10.048 -39.781 -15.225 1.00 46.28 197 PRO A N 1
ATOM 1558 C CA . PRO A 1 197 ? 10.862 -40.978 -15.275 1.00 46.28 197 PRO A CA 1
ATOM 1559 C C . PRO A 1 197 ? 11.231 -41.233 -16.737 1.00 46.28 197 PRO A C 1
ATOM 1561 O O . PRO A 1 197 ? 10.369 -41.379 -17.607 1.00 46.28 197 PRO A O 1
ATOM 1564 N N . THR A 1 198 ? 12.530 -41.262 -17.009 1.00 46.88 198 THR A N 1
ATOM 1565 C CA . THR A 1 198 ? 13.111 -41.730 -18.263 1.00 46.88 198 THR A CA 1
ATOM 1566 C C . THR A 1 198 ? 12.657 -43.173 -18.478 1.00 46.88 198 THR A C 1
ATOM 1568 O O . THR A 1 198 ? 13.208 -44.107 -17.899 1.00 46.88 198 THR A O 1
ATOM 1571 N N . GLN A 1 199 ? 11.612 -43.373 -19.282 1.00 45.09 199 GLN A N 1
ATOM 1572 C CA . GLN A 1 199 ? 11.290 -44.695 -19.801 1.00 45.09 199 GLN A CA 1
ATOM 1573 C C . GLN A 1 199 ? 12.371 -45.072 -20.812 1.00 45.09 199 GLN A C 1
ATOM 1575 O O . GLN A 1 199 ? 12.427 -44.543 -21.922 1.00 45.09 199 GLN A O 1
ATOM 1580 N N . SER A 1 200 ? 13.250 -45.976 -20.389 1.00 49.44 200 SER A N 1
ATOM 1581 C CA . SER A 1 200 ? 14.158 -46.710 -21.259 1.00 49.44 200 SER A CA 1
ATOM 1582 C C . SER A 1 200 ? 13.341 -47.498 -22.283 1.00 49.44 200 SER A C 1
ATOM 1584 O O . SER A 1 200 ? 12.560 -48.377 -21.920 1.00 49.44 200 SER A O 1
ATOM 1586 N N . LEU A 1 201 ? 13.516 -47.166 -23.559 1.00 53.16 201 LEU A N 1
ATOM 1587 C CA . LEU A 1 201 ? 13.052 -47.979 -24.678 1.00 53.16 201 LEU A CA 1
ATOM 1588 C C . LEU A 1 201 ? 13.970 -49.200 -24.820 1.00 53.16 201 LEU A C 1
ATOM 1590 O O . LEU A 1 201 ? 15.195 -49.064 -24.810 1.00 53.16 201 LEU A O 1
ATOM 1594 N N . HIS A 1 202 ? 13.333 -50.368 -24.897 1.00 55.56 202 HIS A N 1
ATOM 1595 C CA . HIS A 1 202 ? 13.916 -51.663 -25.246 1.00 55.56 202 HIS A CA 1
ATOM 1596 C C . HIS A 1 202 ? 14.394 -51.715 -26.698 1.00 55.56 202 HIS A C 1
ATOM 1598 O O . HIS A 1 202 ? 13.745 -51.072 -27.555 1.00 55.56 202 HIS A O 1
#

Sequence (202 aa):
MNFLNLLHQQTQQLQGQIRSLICPKEDSVQQRTLPLKRYQQLLYANLAYHRALETALTHQAPYLPGYDQLLQCRTPYLVADLLATGAPIPQDYPAYFESWSSWQLMGAVYIGEGLATEATEVCEALKQNPLVPPMARISRFFSAPSATHSLATYVTNRAEGHEDEVIRGVQQAIELYSDLTDPSDRDPSDRDASDRPTQSLH

Radius of gyration: 19.32 Å; chains: 1; bounding box: 48×66×52 Å

pLDDT: mean 79.79, std 15.51, range [39.91, 96.06]

Foldseek 3Di:
DDLLVLLVVLLVVLVVVLCCLQDVPDDDPPQLAGDLVSVLLLLQLLLLLLVLLLVLCVVQVVVQPPDDSPPDRLNVLSVQLCVQSVHDDDPDHDNLCNPAHPLLSLLLLLNSLSSLQNLPSNLVNHVPDPNRRPSNSCRSNNPPDGCNVVSSVSCVVPCVVPSVSSSNSNVVNSVSSSVSSDPVVPDPVVVPPPDDPPDDDD

Secondary structure (DSSP, 8-state):
--HHHHHHHHHHHHHHHHHHHHS-SSS-TT-----HHHHHHHHHHHHHHHHHHHHHHHHHGGGSTT--GGGG--HHHHHHHHHHHTPPPPS----TTTT--HHHHHHHHHHHHHHHHTHHHHHHHHHT-TTS-TTGGG-HHHHSPP-HHHHHHHHHHH-TT-HHHHHHHHHHHHHHHHHHH-GGGS-GGGGSSS--------